Protein AF-A0AA40AZU9-F1 (afdb_monomer)

Organism: NCBI:txid260670

InterPro domains:
  IPR053187 Notoamide biosynthesis regulator [PTHR47256] (11-152)

Secondary structure (DSSP, 8-state):
------HHHHHHHHHHHHHHHHHHHHH-SS----TTT-SSS-HHHHHHHHHHHTSSS-TTTTTT--HHHHHHHHHHT-SSS--HHHHHHHHHHHHTT-HHHHHHHHHTTS-HHHHHHHHHHHHHHHTTT---HHHHHHHHHHHHHHHHH--THHHHHTHHHHHHHSPPSHHHHHHHHHHTS--

Structure (mmCIF, N/CA/C/O backbone):
data_AF-A0AA40AZU9-F1
#
_entry.id   AF-A0AA40AZU9-F1
#
loop_
_atom_site.group_PDB
_atom_site.id
_atom_site.type_symbol
_atom_site.label_atom_id
_atom_site.label_alt_id
_atom_site.label_comp_id
_atom_site.label_asym_id
_atom_site.label_entity_id
_atom_site.label_seq_id
_atom_site.pdbx_PDB_ins_code
_atom_site.Cartn_x
_atom_site.Cartn_y
_atom_site.Cartn_z
_atom_site.occupancy
_atom_site.B_iso_or_equiv
_atom_site.auth_seq_id
_atom_site.auth_comp_id
_atom_site.auth_asym_id
_atom_site.auth_atom_id
_atom_site.pdbx_PDB_model_num
ATOM 1 N N . MET A 1 1 ? 15.838 31.921 -27.760 1.00 36.72 1 MET A N 1
ATOM 2 C CA . MET A 1 1 ? 15.518 30.535 -28.164 1.00 36.72 1 MET A CA 1
ATOM 3 C C . MET A 1 1 ? 14.773 29.879 -27.011 1.00 36.72 1 MET A C 1
ATOM 5 O O . MET A 1 1 ? 15.401 29.539 -26.020 1.00 36.72 1 MET A O 1
ATOM 9 N N . LEU A 1 2 ? 13.441 29.802 -27.080 1.00 40.69 2 LEU A N 1
ATOM 10 C CA . LEU A 1 2 ? 12.639 29.063 -26.101 1.00 40.69 2 LEU A CA 1
ATOM 11 C C . LEU A 1 2 ? 12.507 27.633 -26.617 1.00 40.69 2 LEU A C 1
ATOM 13 O O . LEU A 1 2 ? 11.778 27.385 -27.574 1.00 40.69 2 LEU A O 1
ATOM 17 N N . VAL A 1 3 ? 13.254 26.703 -26.027 1.00 50.91 3 VAL A N 1
ATOM 18 C CA . VAL A 1 3 ? 12.983 25.281 -26.231 1.00 50.91 3 VAL A CA 1
ATOM 19 C C . VAL A 1 3 ? 11.714 24.990 -25.440 1.00 50.91 3 VAL A C 1
ATOM 21 O O . VAL A 1 3 ? 11.695 25.158 -24.224 1.00 50.91 3 VAL A O 1
ATOM 24 N N . VAL A 1 4 ? 10.648 24.594 -26.131 1.00 55.25 4 VAL A N 1
ATOM 25 C CA . VAL A 1 4 ? 9.437 24.038 -25.522 1.00 55.25 4 VAL A CA 1
ATOM 26 C C . VAL A 1 4 ? 9.510 22.518 -25.681 1.00 55.25 4 VAL A C 1
ATOM 28 O O . VAL A 1 4 ? 9.183 22.018 -26.755 1.00 55.25 4 VAL A O 1
ATOM 31 N N . PRO A 1 5 ? 9.918 21.747 -24.657 1.00 53.16 5 PRO A N 1
ATOM 32 C CA . PRO A 1 5 ? 9.739 20.307 -24.656 1.00 53.16 5 PRO A CA 1
ATOM 33 C C . PRO A 1 5 ? 8.808 19.950 -23.494 1.00 53.16 5 PRO A C 1
ATOM 35 O O . PRO A 1 5 ? 9.270 19.757 -22.375 1.00 53.16 5 PRO A O 1
ATOM 38 N N . SER A 1 6 ? 7.492 19.906 -23.707 1.00 55.09 6 SER A N 1
ATOM 39 C CA . SER A 1 6 ? 6.588 19.581 -22.584 1.00 55.09 6 SER A CA 1
ATOM 40 C C . SER A 1 6 ? 5.441 18.636 -22.936 1.00 55.09 6 SER A C 1
ATOM 42 O O . SER A 1 6 ? 5.078 17.777 -22.138 1.00 55.09 6 SER A O 1
ATOM 44 N N . SER A 1 7 ? 4.921 18.674 -24.163 1.00 60.12 7 SER A N 1
ATOM 45 C CA . SER A 1 7 ? 3.792 17.817 -24.553 1.00 60.12 7 SER A CA 1
ATOM 46 C C . SER A 1 7 ? 4.203 16.381 -24.912 1.00 60.12 7 SER A C 1
ATOM 48 O O . SER A 1 7 ? 3.536 15.436 -24.497 1.00 60.12 7 SER A O 1
ATOM 50 N N . ASN A 1 8 ? 5.321 16.184 -25.624 1.00 61.78 8 ASN A N 1
ATOM 51 C CA . ASN A 1 8 ? 5.731 14.846 -26.080 1.00 61.78 8 ASN A CA 1
ATOM 52 C C . ASN A 1 8 ? 6.350 13.985 -24.956 1.00 61.78 8 ASN A C 1
ATOM 54 O O . ASN A 1 8 ? 6.122 12.780 -24.885 1.00 61.78 8 ASN A O 1
ATOM 58 N N . SER A 1 9 ? 7.097 14.604 -24.035 1.00 67.56 9 SER A N 1
ATOM 59 C CA . SER A 1 9 ? 7.727 13.916 -22.897 1.00 67.56 9 SER A CA 1
ATOM 60 C C . SER A 1 9 ? 6.698 13.427 -21.876 1.00 67.56 9 SER A C 1
ATOM 62 O O . SER A 1 9 ? 6.785 12.286 -21.423 1.00 67.56 9 SER A O 1
ATOM 64 N N . SER A 1 10 ? 5.691 14.249 -21.569 1.00 77.88 10 SER A N 1
ATOM 65 C CA . SER A 1 10 ? 4.605 13.901 -20.646 1.00 77.88 10 SER A CA 1
ATOM 66 C C . SER A 1 10 ? 3.779 12.709 -21.151 1.00 77.88 10 SER A C 1
ATOM 68 O O . SER A 1 10 ? 3.558 11.746 -20.414 1.00 77.88 10 SER A O 1
ATOM 70 N N . GLY A 1 11 ? 3.427 12.692 -22.444 1.00 84.12 11 GLY A N 1
ATOM 71 C CA . GLY A 1 11 ? 2.706 11.568 -23.055 1.00 84.12 11 GLY A CA 1
ATOM 72 C C . GLY A 1 11 ? 3.488 10.248 -23.018 1.00 84.12 11 GLY A C 1
ATOM 73 O O . GLY A 1 11 ? 2.927 9.197 -22.710 1.00 84.12 11 GLY A O 1
ATOM 74 N N . MET A 1 12 ? 4.802 10.293 -23.262 1.00 85.88 12 MET A N 1
ATOM 75 C CA . MET A 1 12 ? 5.667 9.108 -23.181 1.00 85.88 12 MET A CA 1
ATOM 76 C C . MET A 1 12 ? 5.829 8.574 -21.752 1.00 85.88 12 MET A C 1
ATOM 78 O O . MET A 1 12 ? 5.974 7.364 -21.568 1.00 85.88 12 MET A O 1
ATOM 82 N N . VAL A 1 13 ? 5.846 9.453 -20.744 1.00 87.94 13 VAL A N 1
ATOM 83 C CA . VAL A 1 13 ? 5.866 9.042 -19.332 1.00 87.94 13 VAL A CA 1
ATOM 84 C C . VAL A 1 13 ? 4.542 8.381 -18.973 1.00 87.94 13 VAL A C 1
ATOM 86 O O . VAL A 1 13 ? 4.554 7.258 -18.481 1.00 87.94 13 VAL A O 1
ATOM 89 N N . GLN A 1 14 ? 3.411 9.008 -19.302 1.00 87.69 14 GLN A N 1
ATOM 90 C CA . GLN A 1 14 ? 2.089 8.456 -19.003 1.00 87.69 14 GLN A CA 1
ATOM 91 C C . GLN A 1 14 ? 1.877 7.080 -19.645 1.00 87.69 14 GLN A C 1
ATOM 93 O O . GLN A 1 14 ? 1.373 6.166 -18.992 1.00 87.69 14 GLN A O 1
ATOM 98 N N . LYS A 1 15 ? 2.323 6.906 -20.896 1.00 91.69 15 LYS A N 1
ATOM 99 C CA . LYS A 1 15 ? 2.290 5.610 -21.581 1.00 91.69 15 LYS A CA 1
ATOM 100 C C . LYS A 1 15 ? 3.081 4.549 -20.809 1.00 91.69 15 LYS A C 1
ATOM 102 O O . LYS A 1 15 ? 2.527 3.503 -20.486 1.00 91.69 15 LYS A O 1
ATOM 107 N N . ARG A 1 16 ? 4.326 4.846 -20.423 1.00 91.00 16 ARG A N 1
ATOM 108 C CA . ARG A 1 16 ? 5.160 3.919 -19.637 1.00 91.00 16 ARG A CA 1
ATOM 109 C C . ARG A 1 16 ? 4.549 3.581 -18.278 1.00 91.00 16 ARG A C 1
ATOM 111 O O . ARG A 1 16 ? 4.548 2.421 -17.888 1.00 91.00 16 ARG A O 1
ATOM 118 N N . VAL A 1 17 ? 3.998 4.570 -17.574 1.00 91.19 17 VAL A N 1
ATOM 119 C CA . VAL A 1 17 ? 3.298 4.346 -16.298 1.00 91.19 17 VAL A CA 1
ATOM 120 C C . VAL A 1 17 ? 2.114 3.397 -16.489 1.00 91.19 17 VAL A C 1
ATOM 122 O O . VAL A 1 17 ? 1.958 2.466 -15.704 1.00 91.19 17 VAL A O 1
ATOM 125 N N . SER A 1 18 ? 1.323 3.576 -17.552 1.00 91.75 18 SER A N 1
ATOM 126 C CA . SER A 1 18 ? 0.181 2.699 -17.847 1.00 91.75 18 SER A CA 1
ATOM 127 C C . SER A 1 18 ? 0.583 1.272 -18.234 1.00 91.75 18 SER A C 1
ATOM 129 O O . SER A 1 18 ? -0.095 0.322 -17.850 1.00 91.75 18 SER A O 1
ATOM 131 N N . GLU A 1 19 ? 1.701 1.102 -18.944 1.00 93.81 19 GLU A N 1
ATOM 132 C CA . GLU A 1 19 ? 2.247 -0.215 -19.293 1.00 93.81 19 GLU A CA 1
ATOM 133 C C . GLU A 1 19 ? 2.705 -0.962 -18.034 1.00 93.81 19 GLU A C 1
ATOM 135 O O . GLU A 1 19 ? 2.324 -2.114 -17.833 1.00 93.81 19 GLU A O 1
ATOM 140 N N . ILE A 1 20 ? 3.442 -0.280 -17.147 1.00 93.19 20 ILE A N 1
ATOM 141 C CA . ILE A 1 20 ? 3.880 -0.845 -15.863 1.00 93.19 20 ILE A CA 1
ATOM 142 C C . ILE A 1 20 ? 2.671 -1.209 -14.993 1.00 93.19 20 ILE A C 1
ATOM 144 O O . ILE A 1 20 ? 2.673 -2.268 -14.368 1.00 93.19 20 ILE A O 1
ATOM 148 N N . ASP A 1 21 ? 1.640 -0.360 -14.941 1.00 93.19 21 ASP A N 1
ATOM 149 C CA . ASP A 1 21 ? 0.417 -0.641 -14.181 1.00 93.19 21 ASP A CA 1
ATOM 150 C C . ASP A 1 21 ? -0.321 -1.868 -14.739 1.00 93.19 21 ASP A C 1
ATOM 152 O O . ASP A 1 21 ? -0.647 -2.789 -13.991 1.00 93.19 21 ASP A O 1
ATOM 156 N N . SER A 1 22 ? -0.498 -1.956 -16.059 1.00 94.62 22 SER A N 1
ATOM 157 C CA . SER A 1 22 ? -1.142 -3.106 -16.704 1.00 94.62 22 SER A CA 1
ATOM 158 C C . SER A 1 22 ? -0.380 -4.414 -16.462 1.00 94.62 22 SER A C 1
ATOM 160 O O . SER A 1 22 ? -0.975 -5.428 -16.084 1.00 94.62 22 SER A O 1
ATOM 162 N N . GLU A 1 23 ? 0.947 -4.391 -16.601 1.00 94.38 23 GLU A N 1
ATOM 163 C CA . GLU A 1 23 ? 1.799 -5.545 -16.311 1.00 94.38 23 GLU A CA 1
ATOM 164 C C . GLU A 1 23 ? 1.720 -5.933 -14.827 1.00 94.38 23 GLU A C 1
ATOM 166 O O . GLU A 1 23 ? 1.613 -7.115 -14.480 1.00 94.38 23 GLU A O 1
ATOM 171 N N . ALA A 1 24 ? 1.719 -4.939 -13.934 1.00 93.00 24 ALA A N 1
ATOM 172 C CA . ALA A 1 24 ? 1.578 -5.162 -12.506 1.00 93.00 24 ALA A CA 1
ATOM 173 C C . ALA A 1 24 ? 0.254 -5.845 -12.167 1.00 93.00 24 ALA A C 1
ATOM 175 O O . ALA A 1 24 ? 0.248 -6.813 -11.400 1.00 93.00 24 ALA A O 1
ATOM 176 N N . LEU A 1 25 ? -0.845 -5.416 -12.789 1.00 94.44 25 LEU A N 1
ATOM 177 C CA . LEU A 1 25 ? -2.151 -6.043 -12.627 1.00 94.44 25 LEU A CA 1
ATOM 178 C C . LEU A 1 25 ? -2.149 -7.498 -13.109 1.00 94.44 25 LEU A C 1
ATOM 180 O O . LEU A 1 25 ? -2.697 -8.369 -12.429 1.00 94.44 25 LEU A O 1
ATOM 184 N N . ALA A 1 26 ? -1.522 -7.770 -14.258 1.00 94.12 26 ALA A N 1
ATOM 185 C CA . ALA A 1 26 ? -1.495 -9.098 -14.863 1.00 94.12 26 ALA A CA 1
ATOM 186 C C . ALA A 1 26 ? -0.819 -10.137 -13.954 1.00 94.12 26 ALA A C 1
ATOM 188 O O . ALA A 1 26 ? -1.364 -11.223 -13.748 1.00 94.12 26 ALA A O 1
ATOM 189 N N . VAL A 1 27 ? 0.327 -9.789 -13.358 1.00 92.50 27 VAL A N 1
ATOM 190 C CA . VAL A 1 27 ? 1.106 -10.723 -12.524 1.00 92.50 27 VAL A CA 1
ATOM 191 C C . VAL A 1 27 ? 0.660 -10.779 -11.058 1.00 92.50 27 VAL A C 1
ATOM 193 O O . VAL A 1 27 ? 1.158 -11.604 -10.291 1.00 92.50 27 VAL A O 1
ATOM 196 N N . SER A 1 28 ? -0.239 -9.888 -10.633 1.00 92.75 28 SER A N 1
ATOM 197 C CA . SER A 1 28 ? -0.689 -9.814 -9.241 1.00 92.75 28 SER A CA 1
ATOM 198 C C . SER A 1 28 ? -1.605 -10.984 -8.879 1.00 92.75 28 SER A C 1
ATOM 200 O O . SER A 1 28 ? -2.624 -11.235 -9.533 1.00 92.75 28 SER A O 1
ATOM 202 N N . ALA A 1 29 ? -1.262 -11.676 -7.788 1.00 91.69 29 ALA A N 1
ATOM 203 C CA . ALA A 1 29 ? -2.059 -12.773 -7.240 1.00 91.69 29 ALA A CA 1
ATOM 204 C C . ALA A 1 29 ? -3.397 -12.274 -6.667 1.00 91.69 29 ALA A C 1
ATOM 206 O O . ALA A 1 29 ? -4.425 -12.942 -6.772 1.00 91.69 29 ALA A O 1
ATOM 207 N N . VAL A 1 30 ? -3.390 -11.079 -6.078 1.00 92.19 30 VAL A N 1
ATOM 208 C CA . VAL A 1 30 ? -4.564 -10.371 -5.572 1.00 92.19 30 VAL A CA 1
ATOM 209 C C . VAL A 1 30 ? -4.842 -9.191 -6.490 1.00 92.19 30 VAL A C 1
ATOM 211 O O . VAL A 1 30 ? -3.992 -8.325 -6.655 1.00 92.19 30 VAL A O 1
ATOM 214 N N . LYS A 1 31 ? -6.048 -9.152 -7.062 1.00 94.88 31 LYS A N 1
ATOM 215 C CA . LYS A 1 31 ? -6.532 -8.033 -7.881 1.00 94.88 31 LYS A CA 1
ATOM 216 C C . LYS A 1 31 ? -7.579 -7.242 -7.108 1.00 94.88 31 LYS A C 1
ATOM 218 O O . LYS A 1 31 ? -8.603 -7.816 -6.714 1.00 94.88 31 LYS A O 1
ATOM 223 N N . VAL A 1 32 ? -7.317 -5.965 -6.878 1.00 94.94 32 VAL A N 1
ATOM 224 C CA . VAL A 1 32 ? -8.176 -5.037 -6.134 1.00 94.94 32 VAL A CA 1
ATOM 225 C C . VAL A 1 32 ? -8.216 -3.684 -6.843 1.00 94.94 32 VAL A C 1
ATOM 227 O O . VA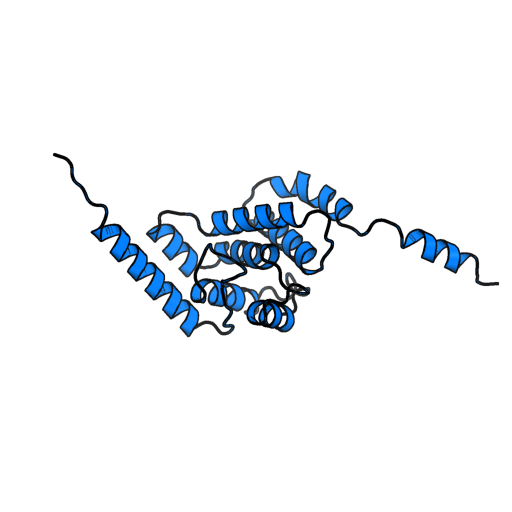L A 1 32 ? -7.215 -3.295 -7.446 1.00 94.94 32 VAL A O 1
ATOM 230 N N . PRO A 1 33 ? -9.349 -2.968 -6.785 1.00 94.62 33 PRO A N 1
ATOM 231 C CA . PRO A 1 33 ? -9.422 -1.627 -7.342 1.00 94.62 33 PRO A CA 1
ATOM 232 C C . PRO A 1 33 ? -8.656 -0.640 -6.447 1.00 94.62 33 PRO A C 1
ATOM 234 O O . PRO A 1 33 ? -8.679 -0.752 -5.219 1.00 94.62 33 PRO A O 1
ATOM 237 N N . ALA A 1 34 ? -7.994 0.341 -7.055 1.00 93.06 34 ALA A N 1
ATOM 238 C CA . ALA A 1 34 ? -7.371 1.460 -6.360 1.00 93.06 34 ALA A CA 1
ATOM 239 C C . ALA A 1 34 ? -8.438 2.430 -5.847 1.00 93.06 34 ALA A C 1
ATOM 241 O O . ALA A 1 34 ? -8.418 2.825 -4.683 1.00 93.06 34 ALA A O 1
ATOM 242 N N . ARG A 1 35 ? -9.429 2.766 -6.681 1.00 92.56 35 ARG A N 1
ATOM 243 C CA . ARG A 1 35 ? -10.560 3.616 -6.286 1.00 92.56 35 ARG A CA 1
ATOM 244 C C . ARG A 1 35 ? -11.660 2.802 -5.588 1.00 92.56 35 ARG A C 1
ATOM 246 O O . ARG A 1 35 ? -11.927 1.678 -6.004 1.00 92.56 35 ARG A O 1
ATOM 253 N N . PRO A 1 36 ? -12.333 3.353 -4.558 1.00 91.25 36 PRO A N 1
ATOM 254 C CA . PRO A 1 36 ? -12.235 4.725 -4.034 1.00 91.25 36 PRO A CA 1
ATOM 255 C C . PRO A 1 36 ? -11.151 4.923 -2.953 1.00 91.25 36 PRO A C 1
ATOM 257 O O . PRO A 1 36 ? -11.154 5.939 -2.263 1.00 91.25 36 PRO A O 1
ATOM 260 N N . TRP A 1 37 ? -10.266 3.950 -2.750 1.00 91.38 37 TRP A N 1
ATOM 261 C CA . TRP A 1 37 ? -9.357 3.912 -1.602 1.00 91.38 37 TRP A CA 1
ATOM 262 C C . TRP A 1 37 ? -8.179 4.863 -1.737 1.00 91.38 37 TRP A C 1
ATOM 264 O O . TRP A 1 37 ? -7.837 5.531 -0.769 1.00 91.38 37 TRP A O 1
ATOM 274 N N . THR A 1 38 ? -7.592 4.939 -2.928 1.00 92.12 38 THR A N 1
ATOM 275 C CA . THR A 1 38 ? -6.433 5.777 -3.217 1.00 92.12 38 THR A CA 1
ATOM 276 C C . THR A 1 38 ? -6.499 6.350 -4.629 1.00 92.12 38 THR A C 1
ATOM 278 O O . THR A 1 38 ? -7.049 5.742 -5.550 1.00 92.12 38 THR A O 1
ATOM 281 N N . GLU A 1 39 ? -5.920 7.537 -4.798 1.00 92.12 39 GLU A N 1
ATOM 282 C CA . GLU A 1 39 ? -5.731 8.196 -6.098 1.00 92.12 39 GLU A CA 1
ATOM 283 C C . GLU A 1 39 ? -4.250 8.306 -6.484 1.00 92.12 39 GLU A C 1
ATOM 285 O O . GLU A 1 39 ? -3.911 8.877 -7.520 1.00 92.12 39 GLU A O 1
ATOM 290 N N . VAL A 1 40 ? -3.347 7.788 -5.645 1.00 91.50 40 VAL A N 1
ATOM 291 C CA . VAL A 1 40 ? -1.897 7.937 -5.830 1.00 91.50 40 VAL A CA 1
ATOM 292 C C . VAL A 1 40 ? -1.374 7.032 -6.949 1.00 91.50 40 VAL A C 1
ATOM 294 O O . VAL A 1 40 ? -0.422 7.405 -7.635 1.00 91.50 40 VAL A O 1
ATOM 297 N N . ALA A 1 41 ? -1.989 5.865 -7.157 1.00 92.88 41 ALA A N 1
ATOM 298 C CA . ALA A 1 41 ? -1.602 4.907 -8.191 1.00 92.88 41 ALA A CA 1
ATOM 299 C C . ALA A 1 41 ? -2.814 4.185 -8.802 1.00 92.88 41 ALA A C 1
ATOM 301 O O . ALA A 1 41 ? -3.926 4.265 -8.281 1.00 92.88 41 ALA A O 1
ATOM 302 N N . GLY A 1 42 ? -2.575 3.482 -9.913 1.00 93.62 42 GLY A N 1
ATOM 303 C CA . GLY A 1 42 ? -3.570 2.658 -10.598 1.00 93.62 42 GLY A CA 1
ATOM 304 C C . GLY A 1 42 ? -3.818 1.304 -9.930 1.00 93.62 42 GLY A C 1
ATOM 305 O O . GLY A 1 42 ? -3.102 0.883 -9.013 1.00 93.62 42 GLY A O 1
ATOM 306 N N . ASP A 1 43 ? -4.854 0.616 -10.412 1.00 95.19 43 ASP A N 1
ATOM 307 C CA . ASP A 1 43 ? -5.318 -0.672 -9.886 1.00 95.19 43 ASP A CA 1
ATOM 308 C C . ASP A 1 43 ? -4.220 -1.738 -9.914 1.00 95.19 43 ASP A C 1
ATOM 310 O O . ASP A 1 43 ? -4.146 -2.575 -9.012 1.00 95.19 43 ASP A O 1
ATOM 314 N N . GLY A 1 44 ? -3.351 -1.721 -10.925 1.00 94.88 44 GLY A N 1
ATOM 315 C CA . GLY A 1 44 ? -2.293 -2.710 -11.076 1.00 94.88 44 GLY A CA 1
ATOM 316 C C . GLY A 1 44 ? -1.184 -2.568 -10.050 1.00 94.88 44 GLY A C 1
ATOM 317 O O . GLY A 1 44 ? -0.777 -3.556 -9.431 1.00 94.88 44 GLY A O 1
ATOM 318 N N . ILE A 1 45 ? -0.732 -1.339 -9.808 1.00 95.06 45 ILE A N 1
ATOM 319 C CA . ILE A 1 45 ? 0.247 -1.053 -8.760 1.00 95.06 45 ILE A CA 1
ATOM 320 C C . ILE A 1 45 ? -0.325 -1.375 -7.384 1.00 95.06 45 ILE A C 1
ATOM 322 O O . ILE A 1 45 ? 0.328 -2.090 -6.623 1.00 95.06 45 ILE A O 1
ATOM 326 N N . VAL A 1 46 ? -1.547 -0.929 -7.076 1.00 95.69 46 VAL A N 1
ATOM 327 C CA . VAL A 1 46 ? -2.194 -1.237 -5.789 1.00 95.69 46 VAL A CA 1
ATOM 328 C C . VAL A 1 46 ? -2.346 -2.749 -5.613 1.00 95.69 46 VAL A C 1
ATOM 330 O O . VAL A 1 46 ? -1.942 -3.294 -4.586 1.00 95.69 46 VAL A O 1
ATOM 333 N N . SER A 1 47 ? -2.815 -3.457 -6.643 1.00 95.25 47 SER A N 1
ATOM 334 C CA . SER A 1 47 ? -2.911 -4.923 -6.653 1.00 95.25 47 SER A CA 1
ATOM 335 C C . SER A 1 47 ? -1.564 -5.602 -6.399 1.00 95.25 47 SER A C 1
ATOM 337 O O . SER A 1 47 ? -1.487 -6.562 -5.627 1.00 95.25 47 SER A O 1
ATOM 339 N N . SER A 1 48 ? -0.481 -5.086 -6.985 1.00 94.44 48 SER A N 1
ATOM 340 C CA . SER A 1 48 ? 0.868 -5.626 -6.801 1.00 94.44 48 SER A CA 1
ATOM 341 C C . SER A 1 48 ? 1.398 -5.381 -5.390 1.00 94.44 48 SER A C 1
ATOM 343 O O . SER A 1 48 ? 2.042 -6.268 -4.827 1.00 94.44 48 SER A O 1
ATOM 345 N N . LEU A 1 49 ? 1.132 -4.212 -4.801 1.00 92.88 49 LEU A N 1
ATOM 346 C CA . LEU A 1 49 ? 1.532 -3.884 -3.429 1.00 92.88 49 LEU A CA 1
ATOM 347 C C . LEU A 1 49 ? 0.759 -4.729 -2.413 1.00 92.88 49 LEU A C 1
ATOM 349 O O . LEU A 1 49 ? 1.376 -5.338 -1.539 1.00 92.88 49 LEU A O 1
ATOM 353 N N . VAL A 1 50 ? -0.561 -4.849 -2.578 1.00 92.62 50 VAL A N 1
ATOM 354 C CA . VAL A 1 50 ? -1.417 -5.696 -1.733 1.00 92.62 50 VAL A CA 1
ATOM 355 C C . VAL A 1 50 ? -1.028 -7.166 -1.870 1.00 92.62 50 VAL A C 1
ATOM 357 O O . VAL A 1 50 ? -0.882 -7.861 -0.870 1.00 92.62 50 VAL A O 1
ATOM 360 N N . SER A 1 51 ? -0.775 -7.648 -3.089 1.00 91.62 51 SER A N 1
ATOM 361 C CA . SER A 1 51 ? -0.270 -9.011 -3.302 1.00 91.62 51 SER A CA 1
ATOM 362 C C . SER A 1 51 ? 1.051 -9.238 -2.573 1.00 91.62 51 SER A C 1
ATOM 364 O O . SER A 1 51 ? 1.223 -10.263 -1.923 1.00 91.62 51 SER A O 1
ATOM 366 N N . SER A 1 52 ? 1.976 -8.279 -2.678 1.00 88.88 52 SER A N 1
ATOM 367 C CA . SER A 1 52 ? 3.291 -8.335 -2.041 1.00 88.88 52 SER A CA 1
ATOM 368 C C . SER A 1 52 ? 3.189 -8.341 -0.515 1.00 88.88 52 SER A C 1
ATOM 370 O O . SER A 1 52 ? 3.934 -9.070 0.131 1.00 88.88 52 SER A O 1
ATOM 372 N N . PHE A 1 53 ? 2.247 -7.589 0.060 1.00 87.75 53 PHE A N 1
ATOM 373 C CA . PHE A 1 53 ? 2.005 -7.539 1.503 1.00 87.75 53 PHE A CA 1
ATOM 374 C C . PHE A 1 53 ? 1.706 -8.923 2.107 1.00 87.75 53 PHE A C 1
ATOM 376 O O . PHE A 1 53 ? 2.165 -9.225 3.202 1.00 87.75 53 PHE A O 1
ATOM 383 N N . PHE A 1 54 ? 1.011 -9.795 1.369 1.00 86.12 54 PHE A N 1
ATOM 384 C CA . PHE A 1 54 ? 0.624 -11.131 1.841 1.00 86.12 54 PHE A CA 1
ATOM 385 C C . PHE A 1 54 ? 1.540 -12.275 1.356 1.00 86.12 54 PHE A C 1
ATOM 387 O O . PHE A 1 54 ? 1.215 -13.441 1.567 1.00 86.12 54 PHE A O 1
ATOM 394 N N . LYS A 1 55 ? 2.670 -11.994 0.686 1.00 77.94 55 LYS A N 1
ATOM 395 C CA . LYS A 1 55 ? 3.463 -12.999 -0.059 1.00 77.94 55 LYS A CA 1
ATOM 396 C C . LYS A 1 55 ? 4.573 -13.721 0.742 1.00 77.94 55 LYS A C 1
ATOM 398 O O . LYS A 1 55 ? 5.569 -14.089 0.143 1.00 77.94 55 LYS A O 1
ATOM 403 N N . TYR A 1 56 ? 4.373 -14.008 2.031 1.00 58.72 56 TYR A N 1
ATOM 404 C CA . TYR A 1 56 ? 5.104 -15.037 2.817 1.00 58.72 56 TYR A CA 1
ATOM 405 C C . TYR A 1 56 ? 6.334 -14.744 3.715 1.00 58.72 56 TYR A C 1
ATOM 407 O O . TYR A 1 56 ? 6.724 -15.688 4.386 1.00 58.72 56 TYR A O 1
ATOM 415 N N . ASP A 1 57 ? 6.855 -13.529 3.927 1.00 53.28 57 ASP A N 1
ATOM 416 C CA . ASP A 1 57 ? 7.955 -13.343 4.928 1.00 53.28 57 ASP A CA 1
ATOM 417 C C . ASP A 1 57 ? 7.594 -12.527 6.182 1.00 53.28 57 ASP A C 1
ATOM 419 O O . ASP A 1 57 ? 8.326 -12.536 7.168 1.00 53.28 57 ASP A O 1
ATOM 423 N N . ASP A 1 58 ? 6.419 -11.896 6.212 1.00 57.75 58 ASP A N 1
ATOM 424 C CA . ASP A 1 58 ? 6.030 -10.986 7.298 1.00 57.75 58 ASP A CA 1
ATOM 425 C C . ASP A 1 58 ? 4.802 -11.481 8.091 1.00 57.75 58 ASP A C 1
ATOM 427 O O . ASP A 1 58 ? 4.137 -10.704 8.779 1.00 57.75 58 ASP A O 1
ATOM 431 N N . ALA A 1 59 ? 4.469 -12.777 8.007 1.00 62.09 59 ALA A N 1
ATOM 432 C CA . ALA A 1 59 ? 3.239 -13.333 8.590 1.00 62.09 59 ALA A CA 1
ATOM 433 C C . ALA A 1 59 ? 3.097 -13.050 10.097 1.00 62.09 59 ALA A C 1
ATOM 435 O O . ALA A 1 59 ? 1.985 -12.879 10.584 1.00 62.09 59 ALA A O 1
ATOM 436 N N . PHE A 1 60 ? 4.214 -12.945 10.824 1.00 64.19 60 PHE A N 1
ATOM 437 C CA . PHE A 1 60 ? 4.209 -12.569 12.238 1.00 64.19 60 PHE A CA 1
ATOM 438 C C . PHE A 1 60 ? 3.905 -11.078 12.451 1.00 64.19 60 PHE A C 1
ATOM 440 O O . PHE A 1 60 ? 3.079 -10.725 13.289 1.00 64.19 60 PHE A O 1
ATOM 447 N N . VAL A 1 61 ? 4.538 -10.197 11.670 1.00 69.75 61 VAL A N 1
ATOM 448 C CA . VAL A 1 61 ? 4.385 -8.738 11.800 1.00 69.75 61 VAL A CA 1
ATOM 449 C C . VAL A 1 61 ? 3.012 -8.275 11.317 1.00 69.75 61 VAL A C 1
ATOM 451 O O . VAL A 1 61 ? 2.511 -7.272 11.809 1.00 69.75 61 VAL A O 1
ATOM 454 N N . TYR A 1 62 ? 2.377 -9.006 10.400 1.00 76.38 62 TYR A N 1
ATOM 455 C CA . TYR A 1 62 ? 1.070 -8.665 9.829 1.00 76.38 62 TYR A CA 1
ATOM 456 C C . TYR A 1 62 ? -0.050 -9.635 10.221 1.00 76.38 62 TYR A C 1
ATOM 458 O O . TYR A 1 62 ? -1.095 -9.650 9.577 1.00 76.38 62 TYR A O 1
ATOM 466 N N . ALA A 1 63 ? 0.124 -10.420 11.290 1.00 76.69 63 ALA A N 1
ATOM 467 C CA . ALA A 1 63 ? -0.837 -11.447 11.713 1.00 76.69 63 ALA A CA 1
ATOM 468 C C . ALA A 1 63 ? -2.255 -10.910 11.999 1.00 76.69 63 ALA A C 1
ATOM 470 O O . ALA A 1 63 ? -3.235 -11.641 11.908 1.00 76.69 63 ALA A O 1
ATOM 471 N N . PHE A 1 64 ? -2.377 -9.626 12.337 1.00 80.25 64 PHE A N 1
ATOM 472 C CA . PHE A 1 64 ? -3.655 -8.965 12.609 1.00 80.25 64 PHE A CA 1
ATOM 473 C C . PHE A 1 64 ? -4.348 -8.439 11.336 1.00 80.25 64 PHE A C 1
ATOM 475 O O . PHE A 1 64 ? -5.381 -7.772 11.432 1.00 80.25 64 PHE A O 1
ATOM 482 N N . PHE A 1 65 ? -3.801 -8.719 10.147 1.00 85.56 65 PHE A N 1
ATOM 483 C CA . PHE A 1 65 ? -4.433 -8.450 8.859 1.00 85.56 65 PHE A CA 1
ATOM 484 C C . PHE A 1 65 ? -5.046 -9.712 8.268 1.00 85.56 65 PHE A C 1
ATOM 486 O O . PHE A 1 65 ? -4.347 -10.588 7.760 1.00 85.56 65 PHE A O 1
ATOM 493 N N . ASP A 1 66 ? -6.374 -9.760 8.241 1.00 87.56 66 ASP A N 1
ATOM 494 C CA . ASP A 1 66 ? -7.086 -10.767 7.468 1.00 87.56 66 ASP A CA 1
ATOM 495 C C . ASP A 1 66 ? -7.102 -10.360 5.988 1.00 87.56 66 ASP A C 1
ATOM 497 O O . ASP A 1 66 ? -7.728 -9.370 5.584 1.00 87.56 66 ASP A O 1
ATOM 501 N N . ARG A 1 67 ? -6.384 -11.141 5.177 1.00 88.38 67 ARG A N 1
ATOM 502 C CA . ARG A 1 67 ? -6.286 -10.948 3.729 1.00 88.38 67 ARG A CA 1
ATOM 503 C C . ARG A 1 67 ? -7.654 -10.901 3.065 1.00 88.38 67 ARG A C 1
ATOM 505 O O . ARG A 1 67 ? -7.890 -10.049 2.209 1.00 88.38 67 ARG A O 1
ATOM 512 N N . ASP A 1 68 ? -8.535 -11.830 3.405 1.00 89.00 68 ASP A N 1
ATOM 513 C CA . ASP A 1 68 ? -9.788 -12.000 2.689 1.00 89.00 68 ASP A CA 1
ATOM 514 C C . ASP A 1 68 ? -10.793 -10.920 3.085 1.00 89.00 68 ASP A C 1
ATOM 516 O O . ASP A 1 68 ? -11.507 -10.420 2.217 1.00 89.00 68 ASP A O 1
ATOM 520 N N . LEU A 1 69 ? -10.816 -10.493 4.350 1.00 89.50 69 LEU A N 1
ATOM 521 C CA . LEU A 1 69 ? -11.618 -9.351 4.792 1.00 89.50 69 LEU A CA 1
ATOM 522 C C . LEU A 1 69 ? -11.158 -8.051 4.136 1.00 89.50 69 LEU A C 1
ATOM 524 O O . LEU A 1 69 ? -12.002 -7.322 3.611 1.00 89.50 69 LEU A O 1
ATOM 528 N N . LEU A 1 70 ? -9.847 -7.792 4.088 1.00 89.75 70 LEU A N 1
ATOM 529 C CA . LEU A 1 70 ? -9.312 -6.600 3.431 1.00 89.75 70 LEU A CA 1
ATOM 530 C C . LEU A 1 70 ? -9.656 -6.594 1.936 1.00 89.75 70 LEU A C 1
ATOM 532 O O . LEU A 1 70 ? -10.216 -5.625 1.431 1.00 89.75 70 LEU A O 1
ATOM 536 N N . VAL A 1 71 ? -9.383 -7.693 1.224 1.00 91.88 71 VAL A N 1
ATOM 537 C CA . VAL A 1 71 ? -9.646 -7.799 -0.221 1.00 91.88 71 VAL A CA 1
ATOM 538 C C . VAL A 1 71 ? -11.139 -7.725 -0.532 1.00 91.88 71 VAL A C 1
ATOM 540 O O . VAL A 1 71 ? -11.528 -7.072 -1.505 1.00 91.88 71 VAL A O 1
ATOM 543 N N . ARG A 1 72 ? -11.993 -8.364 0.280 1.00 91.94 72 ARG A N 1
ATOM 544 C CA . ARG A 1 72 ? -13.450 -8.238 0.144 1.00 91.94 72 ARG A CA 1
ATOM 545 C C . ARG A 1 72 ? -13.887 -6.796 0.355 1.00 91.94 72 ARG A C 1
ATOM 547 O O . ARG A 1 72 ? -14.611 -6.290 -0.495 1.00 91.94 72 ARG A O 1
ATOM 554 N N . GLY A 1 73 ? -13.415 -6.141 1.417 1.00 90.06 73 GLY A N 1
ATOM 555 C CA . GLY A 1 73 ? -13.703 -4.736 1.704 1.00 90.06 73 GLY A CA 1
ATOM 556 C C . GLY A 1 73 ? -13.310 -3.831 0.542 1.00 90.06 73 GLY A C 1
ATOM 557 O O . GLY A 1 73 ? -14.142 -3.072 0.052 1.00 90.06 73 GLY A O 1
ATOM 558 N N . MET A 1 74 ? -12.095 -4.006 0.010 1.00 92.31 74 MET A N 1
ATOM 559 C CA . MET A 1 74 ? -11.605 -3.233 -1.132 1.00 92.31 74 MET A CA 1
ATOM 560 C C . MET A 1 74 ? -12.478 -3.384 -2.383 1.00 92.31 74 MET A C 1
ATOM 562 O O . MET A 1 74 ? -12.689 -2.413 -3.106 1.00 92.31 74 MET A O 1
ATOM 566 N N . ARG A 1 75 ? -12.994 -4.589 -2.649 1.00 92.56 75 ARG A N 1
ATOM 567 C CA . ARG A 1 75 ? -13.835 -4.870 -3.824 1.00 92.56 75 ARG A CA 1
ATOM 568 C C . ARG A 1 75 ? -15.286 -4.435 -3.651 1.00 92.56 75 ARG A C 1
ATOM 570 O O . ARG A 1 75 ? -15.897 -4.004 -4.621 1.00 92.56 75 ARG A O 1
ATOM 577 N N . SER A 1 76 ? -15.845 -4.583 -2.453 1.00 89.50 76 SER A N 1
ATOM 578 C CA . SER A 1 76 ? -17.245 -4.250 -2.176 1.00 89.50 76 SER A CA 1
ATOM 579 C C . SER A 1 76 ? -17.460 -2.775 -1.841 1.00 89.50 76 SER A C 1
ATOM 581 O O . SER A 1 76 ? -18.599 -2.319 -1.830 1.00 89.50 76 SER A O 1
ATOM 583 N N . GLY A 1 77 ? -16.393 -2.027 -1.539 1.00 84.88 77 GLY A N 1
ATOM 584 C CA . GLY A 1 77 ? -16.511 -0.666 -1.010 1.00 84.88 77 GLY A CA 1
ATOM 585 C C . GLY A 1 77 ? -16.877 -0.626 0.479 1.00 84.88 77 GLY A C 1
ATOM 586 O O . GLY A 1 77 ? -17.117 0.457 1.017 1.00 84.88 77 GLY A O 1
ATOM 587 N N . ALA A 1 78 ? -16.947 -1.781 1.154 1.00 83.50 78 ALA A N 1
ATOM 588 C CA . ALA A 1 78 ? -17.351 -1.860 2.551 1.00 83.50 78 ALA A CA 1
ATOM 589 C C . ALA A 1 78 ? -16.271 -1.279 3.470 1.00 83.50 78 ALA A C 1
ATOM 591 O O . ALA A 1 78 ? -15.112 -1.694 3.438 1.00 83.50 78 ALA A O 1
ATOM 592 N N . ARG A 1 79 ? -16.678 -0.338 4.327 1.00 81.75 79 ARG A N 1
ATOM 593 C CA . ARG A 1 79 ? -15.772 0.406 5.215 1.00 81.75 79 ARG A CA 1
ATOM 594 C C . ARG A 1 79 ? -15.511 -0.252 6.571 1.00 81.75 79 ARG A C 1
ATOM 596 O O . ARG A 1 79 ? -14.772 0.288 7.382 1.00 81.75 79 ARG A O 1
ATOM 603 N N . GLU A 1 80 ? -16.132 -1.399 6.827 1.00 79.81 80 GLU A N 1
ATOM 604 C CA . GLU A 1 80 ? -16.057 -2.094 8.118 1.00 79.81 80 GLU A CA 1
ATOM 605 C C . GLU A 1 80 ? -14.652 -2.648 8.403 1.00 79.81 80 GLU A C 1
ATOM 607 O O . GLU A 1 80 ? -14.140 -2.519 9.513 1.00 79.81 80 GLU A O 1
ATOM 612 N N . TYR A 1 81 ? -14.001 -3.193 7.370 1.00 77.56 81 TYR A N 1
ATOM 613 C CA . TYR A 1 81 ? -12.675 -3.822 7.455 1.00 77.56 81 TYR A CA 1
ATOM 614 C C . TYR A 1 81 ? -11.639 -3.181 6.523 1.00 77.56 81 TYR A C 1
ATOM 616 O O . TYR A 1 81 ? -10.522 -3.675 6.393 1.00 77.56 81 TYR A O 1
ATOM 624 N N . CYS A 1 82 ? -12.010 -2.104 5.832 1.00 85.56 82 CYS A N 1
ATOM 625 C CA . CYS A 1 82 ? -11.161 -1.418 4.869 1.00 85.56 82 CYS A CA 1
ATOM 626 C C . CYS A 1 82 ? -11.409 0.088 4.951 1.00 85.56 82 CYS A C 1
ATOM 628 O O . CYS A 1 82 ? -12.550 0.538 4.910 1.00 85.56 82 CYS A O 1
ATOM 630 N N . SER A 1 83 ? -10.348 0.882 5.039 1.00 88.88 83 SER A N 1
ATOM 631 C CA . SER A 1 83 ? -10.427 2.342 4.971 1.00 88.88 83 SER A CA 1
ATOM 632 C C . SER A 1 83 ? -9.379 2.880 4.007 1.00 88.88 83 SER A C 1
ATOM 634 O O . SER A 1 83 ? -8.363 2.228 3.755 1.00 88.88 83 SER A O 1
ATOM 636 N N . SER A 1 84 ? -9.607 4.078 3.464 1.00 91.12 84 SER A N 1
ATOM 637 C CA . SER A 1 84 ? -8.615 4.746 2.611 1.00 91.12 84 SER A CA 1
ATOM 638 C C . SER A 1 84 ? -7.303 4.966 3.370 1.00 91.12 84 SER A C 1
ATOM 640 O O . SER A 1 84 ? -6.234 4.690 2.834 1.00 91.12 84 SER A O 1
ATOM 642 N N . CYS A 1 85 ? -7.382 5.324 4.661 1.00 90.94 85 CYS A N 1
ATOM 643 C CA . CYS A 1 85 ? -6.213 5.413 5.538 1.00 90.94 85 CYS A CA 1
ATOM 644 C C . CYS A 1 85 ? -5.425 4.097 5.577 1.00 90.94 85 CYS A C 1
ATOM 646 O O . CYS A 1 85 ? -4.197 4.113 5.492 1.00 90.94 85 CYS A O 1
ATOM 648 N N . LEU A 1 86 ? -6.118 2.963 5.718 1.00 91.75 86 LEU A N 1
ATOM 649 C CA . LEU A 1 86 ? -5.474 1.661 5.795 1.00 91.75 86 LEU A CA 1
ATOM 650 C C . LEU A 1 86 ? -4.778 1.289 4.477 1.00 91.75 86 LEU A C 1
ATOM 652 O O . LEU A 1 86 ? -3.625 0.859 4.492 1.00 91.75 86 LEU A O 1
ATOM 656 N N . VAL A 1 87 ? -5.460 1.467 3.343 1.00 93.81 87 VAL A N 1
ATOM 657 C CA . VAL A 1 87 ? -4.920 1.112 2.021 1.00 93.81 87 VAL A CA 1
ATOM 658 C C . VAL A 1 87 ? -3.721 1.988 1.660 1.00 93.81 87 VAL A C 1
ATOM 660 O O . VAL A 1 87 ? -2.698 1.458 1.222 1.00 93.81 87 VAL A O 1
ATOM 663 N N . ASP A 1 88 ? -3.801 3.302 1.889 1.00 94.44 88 ASP A N 1
ATOM 664 C CA . ASP A 1 88 ? -2.679 4.212 1.645 1.00 94.44 88 ASP A CA 1
ATOM 665 C C . ASP A 1 88 ? -1.484 3.887 2.556 1.00 94.44 88 ASP A C 1
ATOM 667 O O . ASP A 1 88 ? -0.348 3.830 2.085 1.00 94.44 88 ASP A O 1
ATOM 671 N N . ALA A 1 89 ? -1.719 3.600 3.844 1.00 92.94 89 ALA A N 1
ATOM 672 C CA . ALA A 1 89 ? -0.654 3.221 4.773 1.00 92.94 89 ALA A CA 1
ATOM 673 C C . ALA A 1 89 ? 0.020 1.899 4.367 1.00 92.94 89 ALA A C 1
ATOM 675 O O . ALA A 1 89 ? 1.247 1.794 4.398 1.00 92.94 89 ALA A O 1
ATOM 676 N N . LEU A 1 90 ? -0.758 0.907 3.927 1.00 93.38 90 LEU A N 1
ATOM 677 C CA . LEU A 1 90 ? -0.238 -0.359 3.405 1.00 93.38 90 LEU A CA 1
ATOM 678 C C . LEU A 1 90 ? 0.626 -0.133 2.164 1.00 93.38 90 LEU A C 1
ATOM 680 O O . LEU A 1 90 ? 1.733 -0.675 2.069 1.00 93.38 90 LEU A O 1
ATOM 684 N N . CYS A 1 91 ? 0.152 0.692 1.231 1.00 93.88 91 CYS A N 1
ATOM 685 C CA . CYS A 1 91 ? 0.906 1.036 0.030 1.00 93.88 91 CYS A CA 1
ATOM 686 C C . CYS A 1 91 ? 2.202 1.783 0.373 1.00 93.88 91 CYS A C 1
ATOM 688 O O . CYS A 1 91 ? 3.241 1.489 -0.218 1.00 93.88 91 CYS A O 1
ATOM 690 N N . ALA A 1 92 ? 2.179 2.674 1.369 1.00 92.50 92 ALA A N 1
ATOM 691 C CA . ALA A 1 92 ? 3.373 3.346 1.871 1.00 92.50 92 ALA A CA 1
ATOM 692 C C . ALA A 1 92 ? 4.380 2.349 2.469 1.00 92.50 92 ALA A C 1
ATOM 694 O O . ALA A 1 92 ? 5.552 2.399 2.110 1.00 92.50 92 ALA A O 1
ATOM 695 N N . VAL A 1 93 ? 3.957 1.380 3.288 1.00 90.06 93 VAL A N 1
ATOM 696 C CA . VAL A 1 93 ? 4.864 0.338 3.819 1.00 90.06 93 VAL A CA 1
ATOM 697 C C . VAL A 1 93 ? 5.494 -0.480 2.689 1.00 90.06 93 VAL A C 1
ATOM 699 O O . VAL A 1 93 ? 6.702 -0.708 2.671 1.00 90.06 93 VAL A O 1
ATOM 702 N N . ARG A 1 94 ? 4.704 -0.915 1.703 1.00 90.25 94 ARG A N 1
ATOM 703 C CA . ARG A 1 94 ? 5.236 -1.724 0.591 1.00 90.25 94 ARG A CA 1
ATOM 704 C C . ARG A 1 94 ? 5.990 -0.906 -0.459 1.00 90.25 94 ARG A C 1
ATOM 706 O O . ARG A 1 94 ? 6.703 -1.490 -1.273 1.00 90.25 94 ARG A O 1
ATOM 713 N N . SER A 1 95 ? 5.907 0.424 -0.430 1.00 89.56 95 SER A N 1
ATOM 714 C CA . SER A 1 95 ? 6.687 1.286 -1.326 1.00 89.56 95 SER A CA 1
ATOM 715 C C . SER A 1 95 ? 8.198 1.131 -1.140 1.00 89.56 95 SER A C 1
ATOM 717 O O . SER A 1 95 ? 8.936 1.185 -2.125 1.00 89.56 95 SER A O 1
ATOM 719 N N . PHE A 1 96 ? 8.663 0.839 0.082 1.00 83.56 96 PHE A N 1
ATOM 720 C CA . PHE A 1 96 ? 10.090 0.669 0.378 1.00 83.56 96 PHE A CA 1
ATOM 721 C C . PHE A 1 96 ? 10.706 -0.521 -0.373 1.00 83.56 96 PHE A C 1
ATOM 723 O O . PHE A 1 96 ? 11.864 -0.469 -0.802 1.00 83.56 96 PHE A O 1
ATOM 730 N N . THR A 1 97 ? 9.922 -1.579 -0.591 1.00 82.56 97 THR A N 1
ATOM 731 C CA . THR A 1 97 ? 10.372 -2.832 -1.214 1.00 82.56 97 THR A CA 1
ATOM 732 C C . THR A 1 97 ? 9.901 -3.007 -2.660 1.00 82.56 97 THR A C 1
ATOM 734 O O . THR A 1 97 ? 10.346 -3.930 -3.332 1.00 82.56 97 THR A O 1
ATOM 737 N N . SER A 1 98 ? 9.043 -2.124 -3.181 1.00 87.50 98 SER A N 1
ATOM 738 C CA . SER A 1 98 ? 8.496 -2.242 -4.539 1.00 87.50 98 SER A CA 1
ATOM 739 C C . SER A 1 98 ? 9.380 -1.589 -5.606 1.00 87.50 98 SER A C 1
ATOM 741 O O . SER A 1 98 ? 9.438 -0.363 -5.727 1.00 87.50 98 SER A O 1
ATOM 743 N N . ASP A 1 99 ? 10.006 -2.404 -6.456 1.00 87.38 99 ASP A N 1
ATOM 744 C CA . ASP A 1 99 ? 10.827 -1.913 -7.574 1.00 87.38 99 ASP A CA 1
ATOM 745 C C . ASP A 1 99 ? 10.005 -1.202 -8.653 1.00 87.38 99 ASP A C 1
ATOM 747 O O . ASP A 1 99 ? 10.431 -0.183 -9.200 1.00 87.38 99 ASP A O 1
ATOM 751 N N . ARG A 1 100 ? 8.787 -1.688 -8.921 1.00 88.06 100 ARG A N 1
ATOM 752 C CA . ARG A 1 100 ? 7.870 -1.068 -9.890 1.00 88.06 100 ARG A CA 1
ATOM 753 C C . ARG A 1 100 ? 7.467 0.334 -9.466 1.00 88.06 100 ARG A C 1
ATOM 755 O O . ARG A 1 100 ? 7.452 1.246 -10.289 1.00 88.06 100 ARG A O 1
ATOM 762 N N . LEU A 1 101 ? 7.191 0.519 -8.176 1.00 88.88 101 LEU A N 1
ATOM 763 C CA . LEU A 1 101 ? 6.858 1.838 -7.658 1.00 88.88 101 LEU A CA 1
ATOM 764 C C . LEU A 1 101 ? 8.064 2.779 -7.751 1.00 88.88 101 LEU A C 1
ATOM 766 O O . LEU A 1 101 ? 7.909 3.904 -8.209 1.00 88.88 101 LEU A O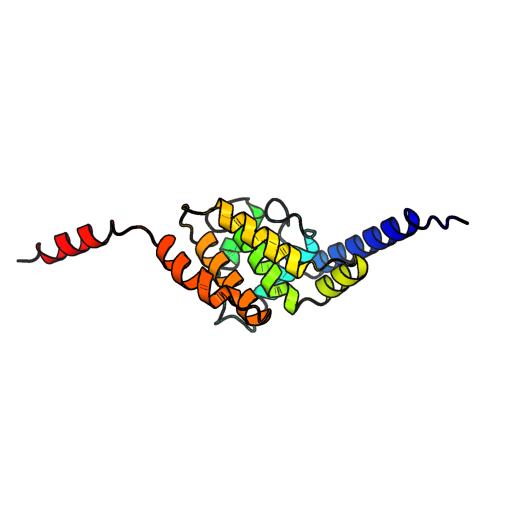 1
ATOM 770 N N . LYS A 1 102 ? 9.275 2.311 -7.417 1.00 88.19 102 LYS A N 1
ATOM 771 C CA . LYS A 1 102 ? 10.514 3.095 -7.586 1.00 88.19 102 LYS A CA 1
ATOM 772 C C . LYS A 1 102 ? 10.747 3.499 -9.043 1.00 88.19 102 LYS A C 1
ATOM 774 O O . LYS A 1 102 ? 11.211 4.610 -9.297 1.00 88.19 102 LYS A O 1
ATOM 779 N N . LEU A 1 103 ? 10.433 2.621 -9.995 1.00 89.12 103 LEU A N 1
ATOM 780 C CA . LEU A 1 103 ? 10.537 2.916 -11.423 1.00 89.12 103 LEU A CA 1
ATOM 781 C C . LEU A 1 103 ? 9.560 4.021 -11.840 1.00 89.12 103 LEU A C 1
ATOM 783 O O . LEU A 1 103 ? 9.972 4.966 -12.514 1.00 89.12 103 LEU A O 1
ATOM 787 N N . ILE A 1 104 ? 8.301 3.942 -11.397 1.00 90.31 104 ILE A N 1
ATOM 788 C CA . ILE A 1 104 ? 7.305 4.990 -11.653 1.00 90.31 104 ILE A CA 1
ATOM 789 C C . ILE A 1 104 ? 7.733 6.299 -10.991 1.00 90.31 104 ILE A C 1
ATOM 791 O O . ILE A 1 104 ? 7.783 7.313 -11.677 1.00 90.31 104 ILE A O 1
ATOM 795 N N . SER A 1 105 ? 8.133 6.277 -9.716 1.00 88.69 105 SER A N 1
ATOM 796 C CA . SER A 1 105 ? 8.580 7.471 -8.991 1.00 88.69 105 SER A CA 1
ATOM 797 C C . SER A 1 105 ? 9.731 8.191 -9.701 1.00 88.69 105 SER A C 1
ATOM 799 O O . SER A 1 105 ? 9.746 9.419 -9.781 1.00 88.69 105 SER A O 1
ATOM 801 N N . LYS A 1 106 ? 10.679 7.435 -10.275 1.00 88.75 106 LYS A N 1
ATOM 802 C CA . LYS A 1 106 ? 11.764 7.983 -11.105 1.00 88.75 106 LYS A CA 1
ATOM 803 C C . LYS A 1 106 ? 11.249 8.558 -12.425 1.00 88.75 106 LYS A C 1
ATOM 805 O O . LYS A 1 106 ? 11.689 9.629 -12.827 1.00 88.75 106 LYS A O 1
ATOM 810 N N . ALA A 1 107 ? 10.327 7.868 -13.097 1.00 86.75 107 ALA A N 1
ATOM 811 C CA . ALA A 1 107 ? 9.767 8.311 -14.373 1.00 86.75 107 ALA A CA 1
ATOM 812 C C . ALA A 1 107 ? 8.910 9.582 -14.239 1.00 86.75 107 ALA A C 1
ATOM 814 O O . ALA A 1 107 ? 8.933 10.430 -15.128 1.00 86.75 107 ALA A O 1
ATOM 815 N N . THR A 1 108 ? 8.183 9.729 -13.130 1.00 87.25 108 THR A N 1
ATOM 816 C CA . THR A 1 108 ? 7.328 10.888 -12.831 1.00 87.25 108 THR A CA 1
ATOM 817 C C . THR A 1 108 ? 8.037 11.959 -12.002 1.00 87.25 108 THR A C 1
ATOM 819 O O . THR A 1 108 ? 7.421 12.967 -11.663 1.00 87.25 108 THR A O 1
ATOM 822 N N . ASN A 1 109 ? 9.303 11.735 -11.632 1.00 87.94 109 ASN A N 1
ATOM 823 C CA . ASN A 1 109 ? 10.082 12.585 -10.729 1.00 87.94 109 ASN A CA 1
ATOM 824 C C . ASN A 1 109 ? 9.311 12.965 -9.445 1.00 87.94 109 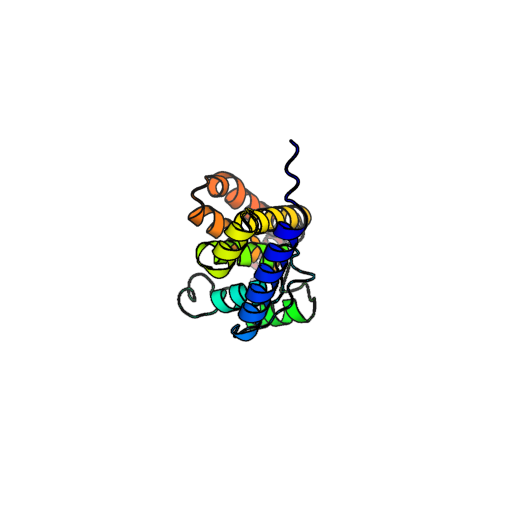ASN A C 1
ATOM 826 O O . ASN A 1 109 ? 9.312 14.112 -9.008 1.00 87.94 109 ASN A O 1
ATOM 830 N N . THR A 1 110 ? 8.567 12.005 -8.895 1.00 88.69 110 THR A N 1
ATOM 831 C CA . THR A 1 110 ? 7.679 12.190 -7.741 1.00 88.69 110 THR A CA 1
ATOM 832 C C . THR A 1 110 ? 7.828 10.992 -6.823 1.00 88.69 110 THR A C 1
ATOM 834 O O . THR A 1 110 ? 7.687 9.865 -7.281 1.00 88.69 110 THR A O 1
ATOM 837 N N . ASP A 1 111 ? 8.054 11.205 -5.531 1.00 89.31 111 ASP A N 1
ATOM 838 C CA . ASP A 1 111 ? 8.080 10.103 -4.572 1.00 89.31 111 ASP A CA 1
ATOM 839 C C . ASP A 1 111 ? 6.655 9.625 -4.252 1.00 89.31 111 ASP A C 1
ATOM 841 O O . ASP A 1 111 ? 5.951 10.191 -3.411 1.00 89.31 111 ASP A O 1
ATOM 845 N N . LEU A 1 112 ? 6.214 8.574 -4.947 1.00 89.69 112 LEU A N 1
ATOM 846 C CA . LEU A 1 112 ? 4.900 7.983 -4.715 1.00 89.69 112 LEU A CA 1
ATOM 847 C C . LEU A 1 112 ? 4.752 7.382 -3.311 1.00 89.69 112 LEU A C 1
ATOM 849 O O . LEU A 1 112 ? 3.648 7.410 -2.774 1.00 89.69 112 LEU A O 1
ATOM 853 N N . GLY A 1 113 ? 5.830 6.882 -2.697 1.00 89.50 113 GLY A N 1
ATOM 854 C CA . GLY A 1 113 ? 5.789 6.344 -1.334 1.00 89.50 113 GLY A CA 1
ATOM 855 C C . GLY A 1 113 ? 5.469 7.436 -0.315 1.00 89.50 113 GLY A C 1
ATOM 856 O O . GLY A 1 113 ? 4.543 7.293 0.487 1.00 89.50 113 GLY A O 1
ATOM 857 N N . ALA A 1 114 ? 6.151 8.579 -0.424 1.00 89.81 114 ALA A N 1
ATOM 858 C CA . ALA A 1 114 ? 5.852 9.759 0.384 1.00 89.81 114 ALA A CA 1
ATOM 859 C C . ALA A 1 114 ? 4.432 10.299 0.135 1.00 89.81 114 ALA A C 1
ATOM 861 O O . ALA A 1 114 ? 3.762 10.733 1.075 1.00 89.81 114 ALA A O 1
ATOM 862 N N . ARG A 1 115 ? 3.929 10.235 -1.108 1.00 93.25 115 AR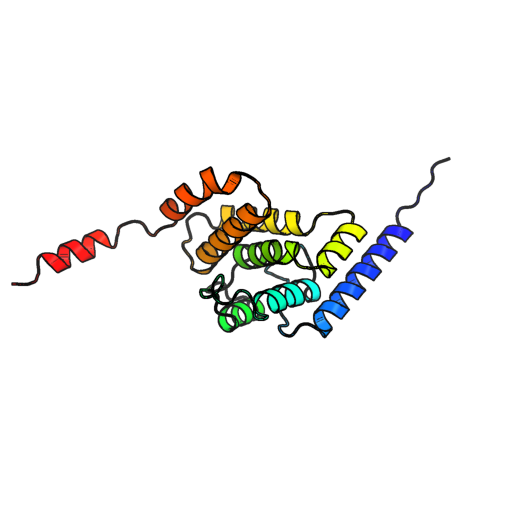G A N 1
ATOM 863 C CA . ARG A 1 115 ? 2.539 10.617 -1.415 1.00 93.25 115 ARG A CA 1
ATOM 864 C C . ARG A 1 115 ? 1.517 9.703 -0.745 1.00 93.25 115 ARG A C 1
ATOM 866 O O . ARG A 1 115 ? 0.578 10.224 -0.148 1.00 93.25 115 ARG A O 1
ATOM 873 N N . PHE A 1 116 ? 1.715 8.384 -0.783 1.00 93.94 116 PHE A N 1
ATOM 874 C CA . PHE A 1 116 ? 0.872 7.442 -0.039 1.00 93.94 116 PHE A CA 1
ATOM 875 C C . PHE A 1 116 ? 0.885 7.749 1.461 1.00 93.94 116 PHE A C 1
ATOM 877 O O . PHE A 1 116 ? -0.168 7.822 2.085 1.00 93.94 116 PHE A O 1
ATOM 884 N N . LEU A 1 117 ? 2.063 8.010 2.037 1.00 91.88 117 LEU A N 1
ATOM 885 C CA . LEU A 1 117 ? 2.183 8.378 3.448 1.00 91.88 117 LEU A CA 1
ATOM 886 C C . LEU A 1 117 ? 1.426 9.674 3.781 1.00 91.88 117 LEU A C 1
ATOM 888 O O . LEU A 1 117 ? 0.784 9.769 4.829 1.00 91.88 117 LEU A O 1
ATOM 892 N N . SER A 1 118 ? 1.507 10.677 2.908 1.00 92.50 118 SER A N 1
ATOM 893 C CA . SER A 1 118 ? 0.815 11.956 3.081 1.00 92.50 118 SER A CA 1
ATOM 894 C C . SER A 1 118 ? -0.706 11.792 3.038 1.00 92.50 118 SER A C 1
ATOM 896 O O . SER A 1 118 ? -1.396 12.301 3.922 1.00 92.50 118 SER A O 1
ATOM 898 N N . GLU A 1 119 ? -1.237 11.057 2.056 1.00 93.31 119 GLU A N 1
ATOM 899 C CA . GLU A 1 119 ? -2.682 10.802 1.965 1.00 93.31 119 GLU A CA 1
ATOM 900 C C . GLU A 1 119 ? -3.177 9.924 3.122 1.00 93.31 119 GLU A C 1
ATOM 902 O O . GLU A 1 119 ? -4.210 10.230 3.712 1.00 93.31 119 GLU A O 1
ATOM 907 N N . ALA A 1 120 ? -2.400 8.925 3.554 1.00 92.25 120 ALA A N 1
ATOM 908 C CA . ALA A 1 120 ? -2.734 8.124 4.731 1.00 92.25 120 ALA A CA 1
ATOM 909 C C . ALA A 1 120 ? -2.864 8.983 6.000 1.00 92.25 120 ALA A C 1
ATOM 911 O O . ALA A 1 120 ? -3.828 8.843 6.751 1.00 92.25 120 ALA A O 1
ATOM 912 N N . LYS A 1 121 ? -1.926 9.913 6.232 1.00 89.62 121 LYS A N 1
ATOM 913 C CA . LYS A 1 121 ? -1.980 10.852 7.368 1.00 89.62 121 LYS A CA 1
ATOM 914 C C . LYS A 1 121 ? -3.203 11.766 7.292 1.00 89.62 121 LYS A C 1
ATOM 916 O O . LYS A 1 121 ? -3.900 11.933 8.287 1.00 89.62 121 LYS A O 1
ATOM 921 N N . LYS A 1 122 ? -3.499 12.300 6.107 1.00 90.94 122 LYS A N 1
ATOM 922 C CA . LYS A 1 122 ? -4.681 13.135 5.862 1.00 90.94 122 LYS A CA 1
ATOM 923 C C . LYS A 1 122 ? -5.983 12.371 6.115 1.00 90.94 122 LYS A C 1
ATOM 925 O O . LYS A 1 122 ? -6.878 12.900 6.768 1.00 90.94 122 LYS A O 1
ATOM 930 N N . HIS A 1 123 ? -6.091 11.126 5.651 1.00 89.00 123 HIS A N 1
ATOM 931 C CA . HIS A 1 123 ? -7.244 10.272 5.935 1.00 89.00 123 HIS A CA 1
ATOM 932 C C . HIS A 1 123 ? -7.367 9.963 7.434 1.00 89.00 123 HIS A C 1
ATOM 934 O O . HIS A 1 123 ? -8.468 10.033 7.978 1.00 89.00 123 HIS A O 1
ATOM 940 N N . LEU A 1 124 ? -6.248 9.716 8.123 1.00 85.81 124 LEU A N 1
ATOM 941 C CA . LEU A 1 124 ? -6.237 9.509 9.571 1.00 85.81 124 LEU A CA 1
ATOM 942 C C . LEU A 1 124 ? -6.733 10.738 10.346 1.00 85.81 124 LEU A C 1
ATOM 944 O O . LEU A 1 124 ? -7.441 10.585 11.340 1.00 85.81 124 LEU A O 1
ATOM 948 N N . ASP A 1 125 ? -6.377 11.948 9.909 1.00 85.19 125 ASP A N 1
ATOM 949 C CA . ASP A 1 125 ? -6.832 13.191 10.541 1.00 85.19 125 ASP A CA 1
ATOM 950 C C . ASP A 1 125 ? -8.353 13.394 10.405 1.00 85.19 125 ASP A C 1
ATOM 952 O O . ASP A 1 125 ? -8.993 13.924 11.312 1.00 85.19 125 ASP A O 1
ATOM 956 N N . VAL A 1 126 ? -8.954 12.922 9.311 1.00 82.88 126 VAL A N 1
ATOM 957 C CA . VAL A 1 126 ? -10.412 12.974 9.095 1.00 82.88 126 VAL A CA 1
ATOM 958 C C . VAL A 1 126 ? -11.155 11.904 9.908 1.00 82.88 126 VAL A C 1
ATOM 960 O O . VAL A 1 126 ? -12.311 12.099 10.286 1.00 82.88 126 VAL A O 1
ATOM 963 N N . GLU A 1 127 ? -10.506 10.776 10.201 1.00 74.25 127 GLU A N 1
ATOM 964 C CA . GLU A 1 127 ? -11.076 9.669 10.983 1.00 74.25 127 GLU A CA 1
ATOM 965 C C . GLU A 1 127 ? -10.947 9.853 12.510 1.00 74.25 127 GLU A C 1
ATOM 967 O O . GLU A 1 127 ? -11.399 8.994 13.273 1.00 74.25 127 GLU A O 1
ATOM 972 N N . ILE A 1 128 ? -10.385 10.975 12.984 1.00 67.62 128 ILE A N 1
ATOM 973 C CA . ILE A 1 128 ? -10.252 11.278 14.419 1.00 67.62 128 ILE A CA 1
ATOM 974 C C . ILE A 1 128 ? -11.624 11.188 15.111 1.00 67.62 128 ILE A C 1
ATOM 976 O O . ILE A 1 128 ? -12.567 11.894 14.759 1.00 67.62 128 ILE A O 1
ATOM 980 N N . GLY A 1 129 ? -11.725 10.315 16.121 1.00 65.00 129 GLY A N 1
ATOM 981 C CA . GLY A 1 129 ? -12.946 10.090 16.907 1.00 65.00 129 GLY A CA 1
ATOM 982 C C . GLY A 1 129 ? -13.840 8.942 16.421 1.00 65.00 129 GLY A C 1
ATOM 983 O O . GLY A 1 129 ? -14.796 8.597 17.111 1.00 65.00 129 GLY A O 1
ATOM 984 N N . LYS A 1 130 ? -13.532 8.305 15.283 1.00 69.06 130 LYS A N 1
ATOM 985 C CA . LYS A 1 130 ? -14.213 7.088 14.813 1.00 69.06 130 LYS A CA 1
ATOM 986 C C . LYS A 1 130 ? -13.304 5.883 15.028 1.00 69.06 130 LYS A C 1
ATOM 988 O O . LYS A 1 130 ? -12.534 5.508 14.149 1.00 69.06 130 LYS A O 1
ATOM 993 N N . ALA A 1 131 ? -13.372 5.289 16.217 1.00 67.44 131 ALA A N 1
ATOM 994 C CA . ALA A 1 131 ? -12.608 4.085 16.522 1.00 67.44 131 ALA A CA 1
ATOM 995 C C . ALA A 1 131 ? -13.112 2.914 15.659 1.00 67.44 131 ALA A C 1
ATOM 997 O O . ALA A 1 131 ? -14.198 2.386 15.885 1.00 67.44 131 ALA A O 1
ATOM 998 N N . SER A 1 132 ? -12.324 2.531 14.653 1.00 79.62 132 SER A N 1
ATOM 999 C CA . SER A 1 132 ? -12.561 1.351 13.820 1.00 79.62 132 SER A CA 1
ATOM 1000 C C . SER A 1 132 ? -11.315 0.468 13.790 1.00 79.62 132 SER A C 1
ATOM 1002 O O . SER A 1 132 ? -10.191 0.954 13.963 1.00 79.62 132 SER A O 1
ATOM 1004 N N . LEU A 1 133 ? -1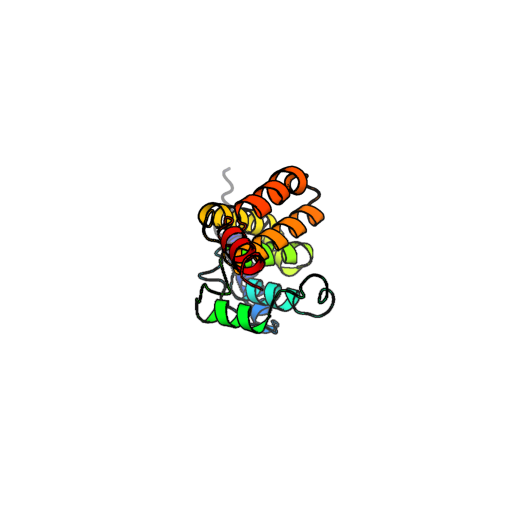1.503 -0.832 13.543 1.00 83.50 133 LEU A N 1
ATOM 1005 C CA . LEU A 1 133 ? -10.391 -1.772 13.386 1.00 83.50 133 LEU A CA 1
ATOM 1006 C C . LEU A 1 133 ? -9.447 -1.327 12.256 1.00 83.50 133 LEU A C 1
ATOM 1008 O O . LEU A 1 133 ? -8.231 -1.337 12.439 1.00 83.50 133 LEU A O 1
ATOM 1012 N N . ALA A 1 134 ? -10.002 -0.853 11.136 1.00 84.19 134 ALA A N 1
ATOM 1013 C CA . ALA A 1 134 ? -9.230 -0.364 9.997 1.00 84.19 134 ALA A CA 1
ATOM 1014 C C . ALA A 1 134 ? -8.367 0.860 10.355 1.00 84.19 134 ALA A C 1
ATOM 1016 O O . ALA A 1 134 ? -7.208 0.941 9.950 1.00 84.19 134 ALA A O 1
ATOM 1017 N N . THR A 1 135 ? -8.887 1.785 11.169 1.00 83.75 135 THR A N 1
ATOM 1018 C CA . THR A 1 135 ? -8.125 2.950 11.648 1.00 83.75 135 THR A CA 1
ATOM 1019 C C . THR A 1 135 ? -6.980 2.518 12.573 1.00 83.75 135 THR A C 1
ATOM 1021 O O . THR A 1 135 ? -5.861 3.011 12.432 1.00 83.75 135 THR A O 1
ATOM 1024 N N . ALA A 1 136 ? -7.209 1.559 13.479 1.00 86.19 136 ALA A N 1
ATOM 1025 C CA . ALA A 1 136 ? -6.158 1.022 14.351 1.00 86.19 136 ALA A CA 1
ATOM 1026 C C . ALA A 1 136 ? -5.047 0.316 13.550 1.00 86.19 136 ALA A C 1
ATOM 1028 O O . ALA A 1 136 ? -3.859 0.571 13.763 1.00 86.19 136 ALA A O 1
ATOM 1029 N N . GLN A 1 137 ? -5.434 -0.509 12.577 1.00 89.44 137 GLN A N 1
ATOM 1030 C CA . GLN A 1 137 ? -4.517 -1.163 11.647 1.00 89.44 137 GLN A CA 1
ATOM 1031 C C . GLN A 1 137 ? -3.716 -0.149 10.809 1.00 89.44 137 GLN A C 1
ATOM 1033 O O . GLN A 1 137 ? -2.506 -0.305 10.637 1.00 89.44 137 GLN A O 1
ATOM 1038 N N . GLY A 1 138 ? -4.362 0.921 10.332 1.00 88.50 138 GLY A N 1
ATOM 1039 C CA . GLY A 1 138 ? -3.709 2.012 9.608 1.00 88.50 138 GLY A CA 1
ATOM 1040 C C . GLY A 1 138 ? -2.666 2.746 10.457 1.00 88.50 138 GLY A C 1
ATOM 1041 O O . GLY A 1 138 ? -1.546 2.963 9.998 1.00 88.50 138 GLY A O 1
ATOM 1042 N N . ILE A 1 139 ? -2.983 3.060 11.720 1.00 87.69 139 ILE A N 1
ATOM 1043 C CA . ILE A 1 139 ? -2.031 3.674 12.665 1.00 87.69 139 ILE A CA 1
ATOM 1044 C C . ILE A 1 139 ? -0.804 2.779 12.866 1.00 87.69 139 ILE A C 1
ATOM 1046 O O . ILE A 1 139 ? 0.321 3.280 12.861 1.00 87.69 139 ILE A O 1
ATOM 1050 N N . PHE A 1 140 ? -1.002 1.467 13.014 1.00 88.69 140 PHE A N 1
ATOM 1051 C CA . PHE A 1 140 ? 0.109 0.531 13.157 1.00 88.69 140 PHE A CA 1
ATOM 1052 C C . PHE A 1 140 ? 1.017 0.518 11.917 1.00 88.69 140 PHE A C 1
ATOM 1054 O O . PHE A 1 140 ? 2.238 0.592 12.048 1.00 88.69 140 PHE A O 1
ATOM 1061 N N . LEU A 1 141 ? 0.452 0.485 10.706 1.00 89.62 141 LEU A N 1
ATOM 1062 C CA . LEU A 1 141 ? 1.258 0.541 9.481 1.00 89.62 141 LEU A CA 1
ATOM 1063 C C . LEU A 1 141 ? 2.012 1.864 9.355 1.00 89.62 141 LEU A C 1
ATOM 1065 O O . LEU A 1 141 ? 3.182 1.867 8.985 1.00 89.62 141 LEU A O 1
ATOM 1069 N N . LEU A 1 142 ? 1.390 2.986 9.719 1.00 89.44 142 LEU A N 1
ATOM 1070 C CA . LEU A 1 142 ? 2.073 4.277 9.753 1.00 89.44 142 LEU A CA 1
ATOM 1071 C C . LEU A 1 142 ? 3.235 4.275 10.760 1.00 89.44 142 LEU A C 1
ATOM 1073 O O . LEU A 1 142 ? 4.316 4.784 10.458 1.00 89.44 142 LEU A O 1
ATOM 1077 N N . PHE A 1 143 ? 3.061 3.656 11.929 1.00 86.69 143 PHE A N 1
ATOM 1078 C CA . PHE A 1 143 ? 4.158 3.445 12.872 1.00 86.69 143 PHE A CA 1
ATOM 1079 C C . PHE A 1 143 ? 5.316 2.667 12.222 1.00 86.69 143 PHE A C 1
ATOM 1081 O O . PHE A 1 143 ? 6.452 3.135 12.285 1.00 86.69 143 PHE A O 1
ATOM 1088 N N . LEU A 1 144 ? 5.036 1.577 11.499 1.00 85.62 144 LEU A N 1
ATOM 1089 C CA . LEU A 1 144 ? 6.067 0.834 10.763 1.00 85.62 144 LEU A CA 1
ATOM 1090 C C . LEU A 1 144 ? 6.764 1.678 9.688 1.00 85.62 144 LEU A C 1
ATOM 1092 O O . LEU A 1 144 ? 7.991 1.652 9.606 1.00 85.62 144 LEU A O 1
ATOM 1096 N N . VAL A 1 145 ? 6.020 2.483 8.916 1.00 86.38 145 VAL A N 1
ATOM 1097 C CA . VAL A 1 145 ? 6.617 3.425 7.949 1.00 86.38 145 VAL A CA 1
ATOM 1098 C C . VAL A 1 145 ? 7.603 4.362 8.644 1.00 86.38 145 VAL A C 1
ATOM 1100 O O . VAL A 1 145 ? 8.685 4.602 8.123 1.00 86.38 145 VAL A O 1
ATOM 1103 N N . SER A 1 146 ? 7.275 4.853 9.841 1.00 83.19 146 SER A N 1
ATOM 1104 C CA . SER A 1 146 ? 8.184 5.699 10.634 1.00 83.19 146 SER A CA 1
ATOM 1105 C C . SER A 1 146 ? 9.498 5.006 10.970 1.00 83.19 146 SER A C 1
ATOM 1107 O O . SER A 1 146 ? 10.551 5.636 10.943 1.00 83.19 146 SER A O 1
ATOM 1109 N N . CYS A 1 147 ? 9.425 3.722 11.331 1.00 78.25 147 CYS A N 1
ATOM 1110 C CA . CYS A 1 147 ? 10.599 2.925 11.660 1.00 78.25 147 CYS A CA 1
ATOM 1111 C C . CYS A 1 147 ? 11.503 2.744 10.435 1.00 78.25 147 CYS A C 1
ATOM 1113 O O . CYS A 1 147 ? 12.721 2.768 10.583 1.00 78.25 147 CYS A O 1
ATOM 1115 N N . CYS A 1 148 ? 10.918 2.608 9.240 1.00 73.19 148 CYS A N 1
ATOM 1116 C CA . CYS A 1 148 ? 11.654 2.477 7.982 1.00 73.19 148 CYS A CA 1
ATOM 1117 C C . CYS A 1 148 ? 12.216 3.810 7.461 1.00 73.19 148 CYS A C 1
ATOM 1119 O O . CYS A 1 148 ? 13.315 3.834 6.918 1.00 73.19 148 CYS A O 1
ATOM 1121 N N . ASP A 1 149 ? 11.479 4.908 7.632 1.00 69.69 149 ASP A N 1
ATOM 1122 C CA . ASP A 1 149 ? 11.841 6.245 7.142 1.00 69.69 149 ASP A CA 1
ATOM 1123 C C . ASP A 1 149 ? 12.909 6.932 8.018 1.00 69.69 149 ASP A C 1
ATOM 1125 O O . ASP A 1 149 ? 13.475 7.954 7.646 1.00 69.69 149 ASP A O 1
ATOM 1129 N N . GLY A 1 150 ? 13.190 6.402 9.216 1.00 57.59 150 GLY A N 1
ATOM 1130 C CA . GLY A 1 150 ? 14.150 6.985 10.164 1.00 57.59 150 GLY A CA 1
ATOM 1131 C C . GLY A 1 150 ? 13.693 8.314 10.784 1.00 57.59 150 GLY A C 1
ATOM 1132 O O . GLY A 1 150 ? 14.374 8.858 11.652 1.00 57.59 150 GLY A O 1
ATOM 1133 N N . THR A 1 151 ? 12.527 8.828 10.384 1.00 54.25 151 THR A N 1
ATOM 1134 C CA . THR A 1 151 ? 11.969 10.098 10.844 1.00 54.25 151 THR A CA 1
ATOM 1135 C C . THR A 1 151 ? 11.353 9.958 12.243 1.00 54.25 151 THR A C 1
ATOM 1137 O O . THR A 1 151 ? 10.459 9.150 12.491 1.00 54.25 151 THR A O 1
ATOM 1140 N N . ASN A 1 152 ? 11.778 10.820 13.167 1.00 48.97 152 ASN A N 1
ATOM 1141 C CA . ASN A 1 152 ? 11.501 10.815 14.616 1.00 48.97 152 ASN A CA 1
ATOM 1142 C C . ASN A 1 152 ? 10.012 10.958 15.018 1.00 48.97 152 ASN A C 1
ATOM 1144 O O . ASN A 1 152 ? 9.697 11.053 16.207 1.00 48.97 152 ASN A O 1
ATOM 1148 N N . TRP A 1 153 ? 9.081 11.015 14.064 1.00 46.88 153 TRP A N 1
ATOM 1149 C CA . TRP A 1 153 ? 7.676 11.359 14.297 1.00 46.88 153 TRP A CA 1
ATOM 1150 C C . TRP A 1 153 ? 6.908 10.298 15.109 1.00 46.88 153 TRP A C 1
ATOM 1152 O O . TRP A 1 153 ? 5.965 10.637 15.833 1.00 46.88 153 TRP A O 1
ATOM 1162 N N . ALA A 1 154 ? 7.354 9.035 15.072 1.00 47.25 154 ALA A N 1
ATOM 1163 C CA . ALA A 1 154 ? 6.781 7.931 15.846 1.00 47.25 154 ALA A CA 1
ATOM 1164 C C . ALA A 1 154 ? 6.834 8.146 17.366 1.00 47.25 154 ALA A C 1
ATOM 1166 O O . ALA A 1 154 ? 5.963 7.657 18.086 1.00 47.25 154 ALA A O 1
ATOM 1167 N N . ARG A 1 155 ? 7.825 8.895 17.871 1.00 44.19 155 ARG A N 1
ATOM 1168 C CA . ARG A 1 155 ? 8.050 9.027 19.318 1.00 44.19 155 ARG A CA 1
ATOM 1169 C C . ARG A 1 155 ? 7.053 9.961 20.009 1.00 44.19 155 ARG A C 1
ATOM 1171 O O . ARG A 1 155 ? 6.684 9.701 21.148 1.00 44.19 155 ARG A O 1
ATOM 1178 N N . GLN A 1 156 ? 6.584 11.010 19.330 1.00 43.38 156 GLN A N 1
ATOM 1179 C CA . GLN A 1 156 ? 5.705 12.019 19.941 1.00 43.38 156 GLN A CA 1
ATOM 1180 C C . GLN A 1 156 ? 4.216 11.802 19.613 1.00 43.38 156 GLN A C 1
ATOM 1182 O O . GLN A 1 156 ? 3.359 12.131 20.429 1.00 43.38 156 GLN A O 1
ATOM 1187 N N . HIS A 1 157 ? 3.887 11.246 18.437 1.00 48.47 157 HIS A N 1
ATOM 1188 C CA . HIS A 1 157 ? 2.504 11.225 17.943 1.00 48.47 157 HIS A CA 1
ATOM 1189 C C . HIS A 1 157 ? 1.773 9.885 18.074 1.00 48.47 157 HIS A C 1
ATOM 1191 O O . HIS A 1 157 ? 0.558 9.912 18.219 1.00 48.47 157 HIS A O 1
ATOM 1197 N N . VAL A 1 158 ? 2.443 8.727 18.051 1.00 51.88 158 VAL A N 1
ATOM 1198 C CA . VAL A 1 158 ? 1.744 7.423 18.092 1.00 51.88 158 VAL A CA 1
ATOM 1199 C C . VAL A 1 158 ? 1.340 7.047 19.524 1.00 51.88 158 VAL A C 1
ATOM 1201 O O . VAL A 1 158 ? 0.186 6.698 19.763 1.00 51.88 158 VAL A O 1
ATOM 1204 N N . SER A 1 159 ? 2.233 7.237 20.504 1.00 44.56 159 SER A N 1
ATOM 1205 C CA . SER A 1 159 ? 1.975 6.880 21.912 1.00 44.56 159 SER A CA 1
ATOM 1206 C C . SER A 1 159 ? 0.782 7.640 22.522 1.00 44.56 159 SER A C 1
ATOM 1208 O O . SER A 1 159 ? -0.113 7.042 23.111 1.00 44.56 159 SER A O 1
ATOM 1210 N N . VAL A 1 160 ? 0.673 8.953 22.285 1.00 48.91 160 VAL A N 1
ATOM 1211 C CA . VAL A 1 160 ? -0.426 9.781 22.833 1.00 48.91 160 VAL A CA 1
ATOM 1212 C C . VAL A 1 160 ? -1.757 9.565 22.086 1.00 48.91 160 VAL A C 1
ATOM 1214 O O . VAL A 1 160 ? -2.824 9.946 22.570 1.00 48.91 160 VAL A O 1
ATOM 1217 N N . ARG A 1 161 ? -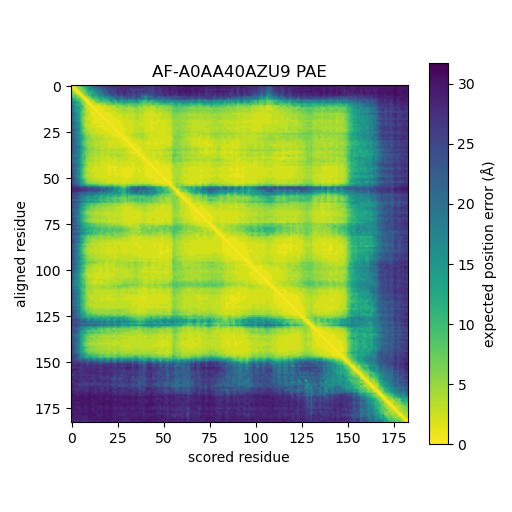1.723 8.985 20.881 1.00 49.56 161 ARG A N 1
ATOM 1218 C CA . ARG A 1 161 ? -2.864 8.958 19.950 1.00 49.56 161 ARG A CA 1
ATOM 1219 C C . ARG A 1 161 ? -3.546 7.592 19.896 1.00 49.56 161 ARG A C 1
ATOM 1221 O O . ARG A 1 161 ? -4.767 7.560 19.793 1.00 49.56 161 ARG A O 1
ATOM 1228 N N . CYS A 1 162 ? -2.808 6.504 20.137 1.00 46.88 162 CYS A N 1
ATOM 1229 C CA . CYS A 1 162 ? -3.393 5.210 20.509 1.00 46.88 162 CYS A CA 1
ATOM 1230 C C . CYS A 1 162 ? -4.212 5.314 21.810 1.00 46.88 162 CYS A C 1
ATOM 1232 O O . CYS A 1 162 ? -5.306 4.769 21.881 1.00 46.88 162 CYS A O 1
ATOM 1234 N N . VAL A 1 163 ? -3.738 6.089 22.795 1.00 48.56 163 VAL A N 1
ATOM 1235 C CA . VAL A 1 163 ? -4.457 6.335 24.064 1.00 48.56 163 VAL A CA 1
ATOM 1236 C C . VAL A 1 163 ? -5.732 7.164 23.861 1.00 48.56 163 VAL A C 1
ATOM 1238 O O . VAL A 1 163 ? -6.726 6.935 24.538 1.00 48.56 163 VAL A O 1
ATOM 1241 N N . ARG A 1 164 ? -5.739 8.107 22.909 1.00 47.62 164 ARG A N 1
ATOM 1242 C CA . ARG A 1 164 ? -6.908 8.962 22.622 1.00 47.62 164 ARG A CA 1
ATOM 1243 C C . ARG A 1 164 ? -7.989 8.303 21.761 1.00 47.62 164 ARG A C 1
ATOM 1245 O O . ARG A 1 164 ? -9.143 8.694 21.870 1.00 47.62 164 ARG A O 1
ATOM 1252 N N . ASN A 1 165 ? -7.616 7.352 20.904 1.00 43.50 165 ASN A N 1
ATOM 1253 C CA . ASN A 1 165 ? -8.552 6.588 20.069 1.00 43.50 165 ASN A CA 1
ATOM 1254 C C . ASN A 1 165 ? -9.000 5.269 20.720 1.00 43.50 165 ASN A C 1
ATOM 1256 O O . ASN A 1 165 ? -9.824 4.560 20.142 1.00 43.50 165 ASN A O 1
ATOM 1260 N N . ALA A 1 166 ? -8.476 4.932 21.903 1.00 44.94 166 ALA A N 1
ATOM 1261 C CA . ALA A 1 166 ? -9.066 3.894 22.731 1.00 44.94 166 ALA A CA 1
ATOM 1262 C C . ALA A 1 166 ? -10.501 4.316 23.103 1.00 44.94 166 ALA A C 1
ATOM 1264 O O . ALA A 1 166 ? -10.720 5.489 23.425 1.00 44.94 166 ALA A O 1
ATOM 1265 N N . PRO A 1 167 ? -11.493 3.411 23.040 1.00 38.31 167 PRO A N 1
ATOM 1266 C CA . PRO A 1 167 ? -12.834 3.726 23.511 1.00 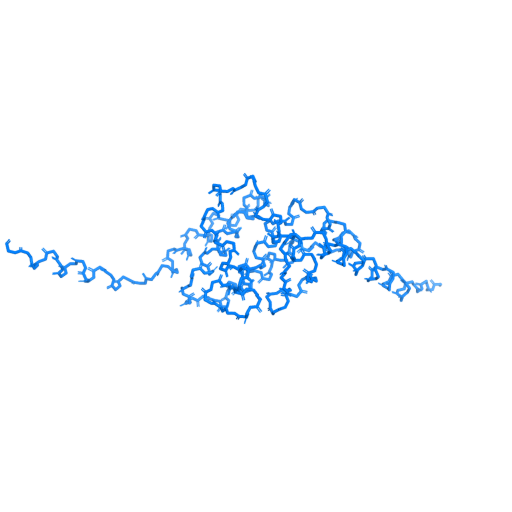38.31 167 PRO A CA 1
ATOM 1267 C C . PRO A 1 167 ? -12.753 4.224 24.962 1.00 38.31 167 PRO A C 1
ATOM 1269 O O . PRO A 1 167 ? -12.122 3.593 25.809 1.00 38.31 167 PRO A O 1
ATOM 1272 N N . SER A 1 168 ? -13.354 5.389 25.221 1.00 45.47 168 SER A N 1
ATOM 1273 C CA . SER A 1 168 ? -13.461 5.996 26.556 1.00 45.47 168 SER A CA 1
ATOM 1274 C C . SER A 1 168 ? -14.036 4.983 27.572 1.00 45.47 168 SER A C 1
ATOM 1276 O O . SER A 1 168 ? -14.757 4.072 27.156 1.00 45.47 168 SER A O 1
ATOM 1278 N N . PRO A 1 169 ? -13.756 5.115 28.885 1.00 46.41 169 PRO A N 1
ATOM 1279 C CA . PRO A 1 169 ? -13.886 4.064 29.900 1.00 46.41 169 PRO A CA 1
ATOM 1280 C C . PRO A 1 169 ? -15.340 3.787 30.328 1.00 46.41 169 PRO A C 1
ATOM 1282 O O . PRO A 1 169 ? -15.676 3.762 31.505 1.00 46.41 169 PRO A O 1
ATOM 1285 N N . ALA A 1 170 ? -16.229 3.506 29.376 1.00 40.38 170 ALA A N 1
ATOM 1286 C CA . ALA A 1 170 ? -17.547 2.936 29.658 1.00 40.38 170 ALA A CA 1
ATOM 1287 C C . ALA A 1 170 ? -17.460 1.455 30.091 1.00 40.38 170 ALA A C 1
ATOM 1289 O O . ALA A 1 170 ? -18.442 0.876 30.552 1.00 40.38 170 ALA A O 1
ATOM 1290 N N . ILE A 1 171 ? -16.279 0.835 29.983 1.00 47.53 171 ILE A N 1
ATOM 1291 C CA . ILE A 1 171 ? -16.062 -0.571 30.347 1.00 47.53 171 ILE A CA 1
ATOM 1292 C C . ILE A 1 171 ? -15.647 -0.720 31.825 1.00 47.53 171 ILE A C 1
ATOM 1294 O O . ILE A 1 171 ? -15.948 -1.744 32.431 1.00 47.53 171 ILE A O 1
ATOM 1298 N N . GLU A 1 172 ? -15.079 0.312 32.466 1.00 44.53 172 GLU A N 1
ATOM 1299 C CA . GLU A 1 172 ? -14.719 0.244 33.897 1.00 44.53 172 GLU A CA 1
ATOM 1300 C C . GLU A 1 172 ? -15.951 0.215 34.817 1.00 44.53 172 GLU A C 1
ATOM 1302 O O . GLU A 1 172 ? -15.954 -0.500 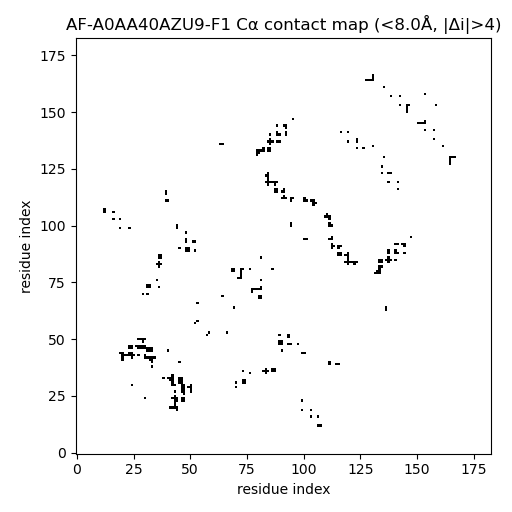35.817 1.00 44.53 172 GLU A O 1
ATOM 1307 N N . SER A 1 173 ? -17.053 0.882 34.450 1.00 42.72 173 SER A N 1
ATOM 1308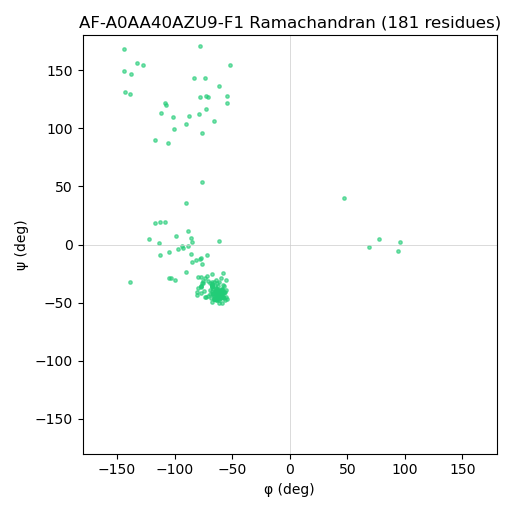 C CA . SER A 1 173 ? -18.300 0.814 35.233 1.00 42.72 173 SER A CA 1
ATOM 1309 C C . SER A 1 173 ? -18.946 -0.580 35.197 1.00 42.72 173 SER A C 1
ATOM 1311 O O . SER A 1 173 ? -19.512 -1.026 36.195 1.00 42.72 173 SER A O 1
ATOM 1313 N N . THR A 1 174 ? -18.795 -1.313 34.088 1.00 49.00 174 THR A N 1
ATOM 1314 C CA . THR A 1 174 ? -19.362 -2.666 33.948 1.00 49.00 174 THR A CA 1
ATOM 1315 C C . THR A 1 174 ? -18.548 -3.700 34.737 1.00 49.00 174 THR A C 1
ATOM 1317 O O . THR A 1 174 ? -19.115 -4.630 35.308 1.00 49.00 174 THR A O 1
ATOM 1320 N N . VAL A 1 175 ? -17.228 -3.510 34.842 1.00 48.28 175 VAL A N 1
ATOM 1321 C CA . VAL A 1 175 ? -16.337 -4.388 35.622 1.00 48.28 175 VAL A CA 1
ATOM 1322 C C . VAL A 1 175 ? -16.506 -4.159 37.130 1.00 48.28 175 VAL A C 1
ATOM 1324 O O . VAL A 1 175 ? -16.614 -5.127 37.884 1.00 48.28 175 VAL A O 1
ATOM 1327 N N . HIS A 1 176 ? -16.657 -2.906 37.576 1.00 47.53 176 HIS A N 1
ATOM 1328 C CA . HIS A 1 176 ? -16.903 -2.609 38.992 1.00 47.53 176 HIS A CA 1
ATOM 1329 C C . HIS A 1 176 ? -18.275 -3.094 39.491 1.00 47.53 176 HIS A C 1
ATOM 1331 O O . HIS A 1 176 ? -18.366 -3.574 40.621 1.00 47.53 176 HIS A O 1
ATOM 1337 N N . HIS A 1 177 ? -19.323 -3.061 38.656 1.00 47.34 177 HIS A N 1
ATOM 1338 C CA . HIS A 1 177 ? -20.620 -3.650 39.015 1.00 47.34 177 HIS A CA 1
ATOM 1339 C C . HIS A 1 177 ? -20.599 -5.187 39.047 1.00 47.34 177 HIS A C 1
ATOM 1341 O O . HIS A 1 177 ? -21.289 -5.782 39.874 1.00 47.34 177 HIS A O 1
ATOM 1347 N N . ALA A 1 178 ? -19.787 -5.842 38.211 1.00 47.16 178 ALA A N 1
ATOM 1348 C CA . ALA A 1 178 ? -19.662 -7.301 38.210 1.00 47.16 178 ALA A CA 1
ATOM 1349 C C . ALA A 1 178 ? -18.873 -7.842 39.420 1.00 47.16 178 ALA A C 1
ATOM 1351 O O . ALA A 1 178 ? -19.152 -8.943 39.888 1.00 47.16 178 ALA A O 1
ATOM 1352 N N . GLN A 1 179 ? -17.931 -7.070 39.975 1.00 49.22 179 GLN A N 1
ATOM 1353 C CA . GLN A 1 179 ? -17.153 -7.472 41.158 1.00 49.22 179 GLN A CA 1
ATOM 1354 C C . GLN A 1 179 ? -17.873 -7.258 42.500 1.00 49.22 179 GLN A C 1
ATOM 1356 O O . GLN A 1 179 ? -17.436 -7.815 43.502 1.00 49.22 179 GLN A O 1
ATOM 1361 N N . GLN A 1 180 ? -18.979 -6.507 42.536 1.00 53.38 180 GLN A N 1
ATOM 1362 C CA . GLN A 1 180 ? -19.819 -6.349 43.735 1.00 53.38 180 GLN A CA 1
ATOM 1363 C C . GLN A 1 180 ? -21.046 -7.279 43.766 1.00 53.38 180 GLN A C 1
ATOM 1365 O O . GLN A 1 180 ? -21.770 -7.287 44.757 1.00 53.38 180 GLN A O 1
ATOM 1370 N N . ALA A 1 181 ? -21.285 -8.064 42.710 1.00 51.16 181 ALA A N 1
ATOM 1371 C CA . ALA A 1 181 ? -22.485 -8.891 42.555 1.00 51.16 181 ALA A CA 1
ATOM 1372 C C . ALA A 1 181 ? -22.243 -10.407 42.700 1.00 51.16 181 ALA A C 1
ATOM 1374 O O . ALA A 1 181 ? -23.075 -11.192 42.249 1.00 51.16 181 ALA A O 1
ATOM 1375 N N . ASN A 1 182 ? -21.136 -10.831 43.317 1.00 34.78 182 ASN A N 1
ATOM 1376 C CA . ASN A 1 182 ? -20.923 -12.240 43.653 1.00 34.78 182 ASN A CA 1
ATOM 1377 C C . ASN A 1 182 ? -20.957 -12.416 45.187 1.00 34.78 182 ASN A C 1
ATOM 1379 O O . ASN A 1 182 ? -20.091 -11.836 45.846 1.00 34.78 182 ASN A O 1
ATOM 1383 N N . PRO A 1 183 ? -21.968 -13.112 45.747 1.00 52.09 183 PRO A N 1
ATOM 1384 C CA . PRO A 1 183 ? -22.110 -13.330 47.188 1.00 52.09 183 PRO A CA 1
ATOM 1385 C C . PRO A 1 183 ? -21.037 -14.256 47.775 1.00 52.09 183 PRO A C 1
ATOM 1387 O O . PRO A 1 183 ? -20.483 -15.094 47.026 1.00 52.09 183 PRO A O 1
#

Radius of gyration: 20.09 Å; Cα contacts (8 Å, |Δi|>4): 201; chains: 1; bounding box: 38×46×75 Å

Mean predicted aligned error: 11.47 Å

pLDDT: mean 77.97, std 18.14, range [34.78, 95.69]

Sequence (183 aa):
MLVVPSSNSSGMVQKRVSEIDSEALAVSAVKVPARPWTEVAGDGIVSSLVSSFFKYDDAFVYAFFDRDLLVRGMRSGAREYCSSCLVDALCAVRSFTSDRLKLISKATNTDLGARFLSEAKKHLDVEIGKASLATAQGIFLLFLVSCCDGTNWARQHVSVRCVRNAPSPAIESTVHHAQQANP

Foldseek 3Di:
DDDDDDPPLVVVLVVVLVVLQVVLQVPQPAFFACPPLDPLHGRSLLSNLLSVLPVPDCCPVCVLDDSVLASCCRHVVPPQRYHSLLSLLSSLLSLVVDPSQVVSCVSVVHNSSVVSLVVSVVRLVVCQPPQGPSSVNSLSSNLVSCVVVVPPPNPPPSVVRVVRSPPDVPVVVVVVVVVVPDD

Solvent-accessible surface area (backbone atoms only — not comparable to full-atom values): 10208 Å² total; per-residue (Å²): 137,86,85,82,84,60,71,70,62,52,53,55,41,53,52,52,49,50,51,54,24,52,53,30,38,70,73,26,87,39,81,42,57,22,60,95,44,44,84,86,56,51,37,14,47,47,8,35,36,57,28,56,73,72,68,77,87,49,64,78,86,46,63,90,58,58,65,65,53,35,54,48,15,46,66,72,69,40,65,77,54,26,40,40,25,26,52,22,15,50,43,24,50,41,35,82,77,33,64,68,55,52,51,45,21,61,68,66,74,41,65,56,38,62,48,24,44,52,52,14,52,55,40,47,66,72,45,66,91,58,78,42,67,25,54,55,54,18,52,51,35,45,46,51,38,26,69,73,67,70,48,75,61,49,76,72,54,49,66,65,42,58,64,66,53,44,81,73,77,72,61,56,63,56,53,57,55,58,72,73,69,67,135